Protein AF-A0A7J2Y6F7-F1 (afdb_monomer_lite)

pLDDT: mean 73.65, std 24.14, range [24.69, 97.62]

Radius of gyration: 22.13 Å; chains: 1; bounding box: 74×61×45 Å

Secondary structure (DSSP, 8-state):
---PPP---PPP-------------------------SSTT---------SSPPP---S--SEEEE-HHHHHHHHHHHHHTTTS--EEEEEEEEEEEEETTEEEEEEEEEEEEE---TT-BTTB---SSHHHHHHHHHHHHT-TTT-EEEEEEEEEESSS--SS--HHHHHHHHHHHHHHHHTT----EEEEEEEEEEEEE-SS---S-EEEEE-SS-EEEEEEEETTEEEEEEEEEEEEEEEP-SSSS-EE---EEEEEE-TTGGG-

Foldseek 3Di:
DDDDDDDDDDDDDDDDDDDDDDDDPDPPDDFDQDQPCPDPWFTFRPGPDPPDPDPPPDDDDQEEEEDPQACVQQVVQCVVPQQFKKKFWFKWAWGWTDDPPDTDIYIYRHHTDIQDDPPTHLPDDDSHPVVVVVVRVVCRCPPPPRIHTQAMEMEHHEDPTDFDDDPVNQVVRLVVCQVCVVVVDDDFKHKYKYKYKYKAFDPFFDDQDKAWDDDQQKIWMWGDPGRGIIMIIIIWMWIFGWDDDVDSGTHTHDTDTHRYDHPPNVVD

Structure (mmCIF, N/CA/C/O backbone):
data_AF-A0A7J2Y6F7-F1
#
_entry.id   AF-A0A7J2Y6F7-F1
#
loop_
_atom_site.group_PDB
_atom_site.id
_atom_site.type_symbol
_atom_site.label_atom_id
_atom_site.label_alt_id
_atom_site.label_comp_id
_atom_site.label_asym_id
_atom_site.label_entity_id
_atom_site.label_seq_id
_atom_site.pdbx_PDB_ins_code
_atom_site.Cartn_x
_atom_site.Cartn_y
_atom_site.Cartn_z
_atom_site.occupancy
_atom_site.B_iso_or_equiv
_atom_site.auth_seq_id
_atom_site.auth_comp_id
_atom_site.auth_asym_id
_atom_site.auth_atom_id
_atom_site.pdbx_PDB_model_num
ATOM 1 N N . MET A 1 1 ? -13.027 -42.727 -21.789 1.00 38.28 1 MET A N 1
ATOM 2 C CA . MET A 1 1 ? -13.124 -43.101 -20.363 1.00 38.28 1 MET A CA 1
ATOM 3 C C . MET A 1 1 ? -13.383 -41.806 -19.608 1.00 38.28 1 MET A C 1
ATOM 5 O O . MET A 1 1 ? -12.459 -41.039 -19.389 1.00 38.28 1 MET A O 1
ATOM 9 N N . GLU A 1 2 ? -14.656 -41.483 -19.390 1.00 31.70 2 GLU A N 1
ATOM 10 C CA . GLU A 1 2 ? -15.094 -40.243 -18.737 1.00 31.70 2 GLU A CA 1
ATOM 11 C C . GLU A 1 2 ? -15.029 -40.414 -17.216 1.00 31.70 2 GLU A C 1
ATOM 13 O O . GLU A 1 2 ? -15.633 -41.340 -16.670 1.00 31.70 2 GLU A O 1
ATOM 18 N N . SER A 1 3 ? -14.313 -39.531 -16.520 1.00 29.88 3 SER A N 1
ATOM 19 C CA . SER A 1 3 ? -14.310 -39.464 -15.058 1.00 29.88 3 SER A CA 1
ATOM 20 C C . SER A 1 3 ? -15.222 -38.330 -14.582 1.00 29.88 3 SER A C 1
ATOM 22 O O . SER A 1 3 ? -14.992 -37.150 -14.832 1.00 29.88 3 SER A O 1
ATOM 24 N N . ARG A 1 4 ? -16.301 -38.713 -13.890 1.00 28.66 4 ARG A N 1
ATOM 25 C CA . ARG A 1 4 ? -17.223 -37.810 -13.186 1.00 28.66 4 ARG A CA 1
ATOM 26 C C . ARG A 1 4 ? -16.549 -37.195 -11.949 1.00 28.66 4 ARG A C 1
ATOM 28 O O . ARG A 1 4 ? -15.810 -37.911 -11.272 1.00 28.66 4 ARG A O 1
ATOM 35 N N . PRO A 1 5 ? -16.883 -35.954 -11.550 1.00 31.17 5 PRO A N 1
ATOM 36 C CA . PRO A 1 5 ? -16.529 -35.448 -10.232 1.00 31.17 5 PRO A CA 1
ATOM 37 C C . PRO A 1 5 ? -17.481 -35.995 -9.156 1.00 31.17 5 PRO A C 1
ATOM 39 O O . PRO A 1 5 ? -18.707 -35.945 -9.285 1.00 31.17 5 PRO A O 1
ATOM 42 N N . THR A 1 6 ? -16.899 -36.503 -8.071 1.00 32.03 6 THR A N 1
ATOM 43 C CA . THR A 1 6 ? -17.571 -36.908 -6.830 1.00 32.03 6 THR A CA 1
ATOM 44 C C . THR A 1 6 ? -18.106 -35.696 -6.068 1.00 32.03 6 THR A C 1
ATOM 46 O O . THR A 1 6 ? -17.364 -34.781 -5.724 1.00 32.03 6 THR A O 1
ATOM 49 N N . ARG A 1 7 ? -19.408 -35.718 -5.774 1.00 32.44 7 ARG A N 1
ATOM 50 C CA . ARG A 1 7 ? -20.144 -34.719 -4.991 1.00 32.44 7 ARG A CA 1
ATOM 51 C C . ARG A 1 7 ? -20.313 -35.261 -3.567 1.00 32.44 7 ARG A C 1
ATOM 53 O O . ARG A 1 7 ? -21.031 -36.241 -3.386 1.00 32.44 7 ARG A O 1
ATOM 60 N N . THR A 1 8 ? -19.697 -34.646 -2.558 1.00 34.28 8 THR A N 1
ATOM 61 C CA . THR A 1 8 ? -19.980 -34.959 -1.143 1.00 34.28 8 THR A CA 1
ATOM 62 C C . THR A 1 8 ? -20.139 -33.685 -0.324 1.00 34.28 8 THR A C 1
ATOM 64 O O . THR A 1 8 ? -19.168 -33.002 -0.025 1.00 34.28 8 THR A O 1
ATOM 67 N N . GLY A 1 9 ? -21.384 -33.400 0.051 1.00 28.44 9 GLY A N 1
ATOM 68 C CA . GLY A 1 9 ? -21.776 -32.381 1.020 1.00 28.44 9 GLY A CA 1
ATOM 69 C C . GLY A 1 9 ? -23.276 -32.509 1.275 1.00 28.44 9 GLY A C 1
ATOM 70 O O . GLY A 1 9 ? -24.082 -32.077 0.456 1.00 28.44 9 GLY A O 1
ATOM 71 N N . ARG A 1 10 ? -23.655 -33.204 2.355 1.00 28.94 10 ARG A N 1
ATOM 72 C CA . ARG A 1 10 ? -25.050 -33.371 2.799 1.00 28.94 10 ARG A CA 1
ATOM 73 C C . ARG A 1 10 ? -25.502 -32.090 3.508 1.00 28.94 10 ARG A C 1
ATOM 75 O O . ARG A 1 10 ? -24.955 -31.761 4.552 1.00 28.94 10 ARG A O 1
ATOM 82 N N . ALA A 1 11 ? -26.530 -31.425 2.986 1.00 30.75 11 ALA A N 1
ATOM 83 C CA . ALA A 1 11 ? -27.311 -30.444 3.736 1.00 30.7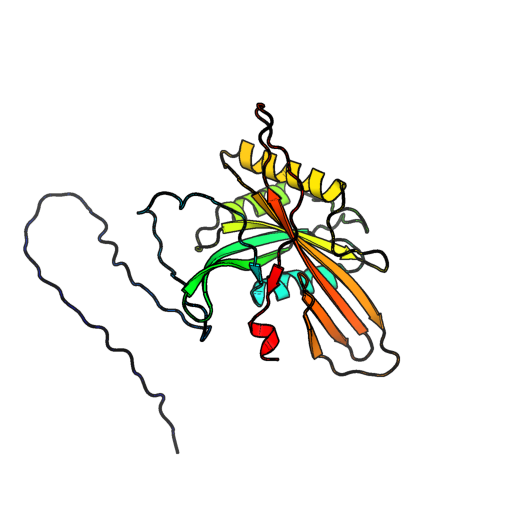5 11 ALA A CA 1
ATOM 84 C C . ALA A 1 11 ? -28.328 -31.189 4.620 1.00 30.75 11 ALA A C 1
ATOM 86 O O . ALA A 1 11 ? -29.142 -31.959 4.107 1.00 30.75 11 ALA A O 1
ATOM 87 N N . GLY A 1 12 ? -28.261 -31.003 5.938 1.00 28.38 12 GLY A N 1
ATOM 88 C CA . GLY A 1 12 ? -29.296 -31.452 6.871 1.00 28.38 12 GLY A CA 1
ATOM 89 C C . GLY A 1 12 ? -30.313 -30.335 7.094 1.00 28.38 12 GLY A C 1
ATOM 90 O O . GLY A 1 12 ? -29.920 -29.211 7.390 1.00 28.38 12 GLY A O 1
ATOM 91 N N . TRP A 1 13 ? -31.603 -30.642 6.953 1.00 28.53 13 TRP A N 1
ATOM 92 C CA . TRP A 1 13 ? -32.707 -29.717 7.213 1.00 28.53 13 TRP A CA 1
ATOM 93 C C . TRP A 1 13 ? -33.503 -30.199 8.425 1.00 28.53 13 TRP A C 1
ATOM 95 O O . TRP A 1 13 ? -33.954 -31.342 8.452 1.00 28.53 13 TRP A O 1
ATOM 105 N N . THR A 1 14 ? -33.746 -29.313 9.385 1.00 26.88 14 THR A N 1
ATOM 106 C CA . THR A 1 14 ? -34.816 -29.453 10.377 1.00 26.88 14 THR A CA 1
ATOM 107 C C . THR A 1 14 ? -35.661 -28.187 10.326 1.00 26.88 14 THR A C 1
ATOM 109 O O . THR A 1 14 ? -35.169 -27.083 10.535 1.00 26.88 14 THR A O 1
ATOM 112 N N . THR A 1 15 ? -36.946 -28.339 10.009 1.00 29.55 15 THR A N 1
ATOM 113 C CA . THR A 1 15 ? -37.959 -27.294 10.190 1.00 29.55 15 THR A CA 1
ATOM 114 C C . THR A 1 15 ? -39.076 -27.875 11.043 1.00 29.55 15 THR A C 1
ATOM 116 O O . THR A 1 15 ? -39.568 -28.967 10.766 1.00 29.55 15 THR A O 1
ATOM 119 N N . SER A 1 16 ? -39.479 -27.155 12.086 1.00 28.61 16 SER A N 1
ATOM 120 C CA . SER A 1 16 ? -40.802 -27.299 12.687 1.00 28.61 16 SER A CA 1
ATOM 121 C C . SER A 1 16 ? -41.542 -25.974 12.507 1.00 28.61 16 SER A C 1
ATOM 123 O O . SER A 1 16 ? -41.003 -24.894 12.745 1.00 28.61 16 SER A O 1
ATOM 125 N N . LEU A 1 17 ? -42.766 -26.073 11.991 1.00 33.97 17 LEU A N 1
ATOM 126 C CA . LEU A 1 17 ? -43.698 -24.975 11.749 1.00 33.97 17 LEU A CA 1
ATOM 127 C C . LEU A 1 17 ? -44.799 -25.029 12.812 1.00 33.97 17 LEU A C 1
ATOM 129 O O . LEU A 1 17 ? -45.430 -26.068 12.992 1.00 33.97 17 LEU A O 1
ATOM 133 N N . GLY A 1 18 ? -45.073 -23.892 13.449 1.00 25.91 18 GLY A N 1
ATOM 134 C CA . GLY A 1 18 ? -46.306 -23.614 14.185 1.00 25.91 18 GLY A CA 1
ATOM 135 C C . GLY A 1 18 ? -46.755 -22.185 13.869 1.00 25.91 18 GLY A C 1
ATOM 136 O O . GLY A 1 18 ? -45.953 -21.264 13.989 1.00 25.91 18 GLY A O 1
ATOM 137 N N . GLY A 1 19 ? -47.991 -22.024 13.370 1.00 27.62 19 GLY A N 1
ATOM 138 C CA . GLY A 1 19 ? -48.621 -20.741 12.987 1.00 27.62 19 GLY A CA 1
ATOM 139 C C . GLY A 1 19 ? -48.942 -19.836 14.190 1.00 27.62 19 GLY A C 1
ATOM 140 O O . GLY A 1 19 ? -48.697 -20.223 15.321 1.00 27.62 19 GLY A O 1
ATOM 141 N N . ARG A 1 20 ? -49.530 -18.639 14.067 1.00 34.50 20 ARG A N 1
ATOM 142 C CA . ARG A 1 20 ? -50.365 -17.986 13.033 1.00 34.50 20 ARG A CA 1
ATOM 143 C C . ARG A 1 20 ? -50.353 -16.441 13.313 1.00 34.50 20 ARG A C 1
ATOM 145 O O . ARG A 1 20 ? -49.562 -16.028 14.151 1.00 34.50 20 ARG A O 1
ATOM 152 N N . PRO A 1 21 ? -51.119 -15.567 12.621 1.00 43.09 21 PRO A N 1
ATOM 153 C CA . PRO A 1 21 ? -50.623 -14.315 12.050 1.00 43.09 21 PRO A CA 1
ATOM 154 C C . PRO A 1 21 ? -51.028 -13.041 12.816 1.00 43.09 21 PRO A C 1
ATOM 156 O O . PRO A 1 21 ? -52.182 -12.875 13.199 1.00 43.09 21 PRO A O 1
ATOM 159 N N . SER A 1 22 ? -50.116 -12.079 12.906 1.00 35.59 22 SER A N 1
ATOM 160 C CA . SER A 1 22 ? -50.427 -10.655 13.072 1.00 35.59 22 SER A CA 1
ATOM 161 C C . SER A 1 22 ? -49.224 -9.853 12.588 1.00 35.59 22 SER A C 1
ATOM 163 O O . SER A 1 22 ? -48.093 -10.306 12.732 1.00 35.59 22 SER A O 1
ATOM 165 N N . GLY A 1 23 ? -49.490 -8.739 11.913 1.00 41.00 23 GLY A N 1
ATOM 166 C CA . GLY A 1 23 ? -48.538 -8.047 11.056 1.00 41.00 23 GLY A CA 1
ATOM 167 C C . GLY A 1 23 ? -47.232 -7.648 11.732 1.00 41.00 23 GLY A C 1
ATOM 168 O O . GLY A 1 23 ? -47.244 -7.042 12.788 1.00 41.00 23 GLY A O 1
ATOM 169 N N . GLU A 1 24 ? -46.139 -7.975 11.057 1.00 29.84 24 GLU A N 1
ATOM 170 C CA . GLU A 1 24 ? -44.901 -7.214 10.920 1.00 29.84 24 GLU A CA 1
ATOM 171 C C . GLU A 1 24 ? -44.040 -8.027 9.947 1.00 29.84 24 GLU A C 1
ATOM 173 O O . GLU A 1 24 ? -43.950 -9.254 10.037 1.00 29.84 24 GLU A O 1
ATOM 178 N N . PHE A 1 25 ? -43.487 -7.374 8.928 1.00 29.84 25 PHE A N 1
ATOM 179 C CA . PHE A 1 25 ? -42.578 -8.027 7.995 1.00 29.84 25 PHE A CA 1
ATOM 180 C C . PHE A 1 25 ? -41.240 -8.188 8.723 1.00 29.84 25 PHE A C 1
ATOM 182 O O . PHE A 1 25 ? -40.352 -7.358 8.568 1.00 29.84 25 PHE A O 1
ATOM 189 N N . GLU A 1 26 ? -41.099 -9.211 9.569 1.00 25.67 26 GLU A N 1
ATOM 190 C CA . GLU A 1 26 ? -39.782 -9.597 10.073 1.00 25.67 26 GLU A CA 1
ATOM 191 C C . GLU A 1 26 ? -39.000 -10.221 8.909 1.00 25.67 26 GLU A C 1
ATOM 193 O O . GLU A 1 26 ? -39.382 -11.293 8.418 1.00 25.67 26 GLU A O 1
ATOM 198 N N . PRO A 1 27 ? -37.908 -9.601 8.426 1.00 28.95 27 PRO A N 1
ATOM 199 C CA . PRO A 1 27 ? -37.029 -10.278 7.493 1.00 28.95 27 PRO A CA 1
ATOM 200 C C . PRO A 1 27 ? -36.409 -11.483 8.208 1.00 28.95 27 PRO A C 1
ATOM 202 O O . PRO A 1 27 ? -35.509 -11.361 9.038 1.00 28.95 27 PRO A O 1
ATOM 205 N N . ARG A 1 28 ? -36.896 -12.681 7.877 1.00 24.69 28 ARG A N 1
ATOM 206 C CA . ARG A 1 28 ? -36.255 -13.940 8.259 1.00 24.69 28 ARG A CA 1
ATOM 207 C C . ARG A 1 28 ? -34.955 -14.069 7.474 1.00 24.69 28 ARG A C 1
ATOM 209 O O . ARG A 1 28 ? -34.944 -14.579 6.356 1.00 24.69 28 ARG A O 1
ATOM 216 N N . PHE A 1 29 ? -33.854 -13.596 8.046 1.00 30.73 29 PHE A N 1
ATOM 217 C CA . PHE A 1 29 ? -32.530 -13.849 7.494 1.00 30.73 29 PHE A CA 1
ATOM 218 C C . PHE A 1 29 ? -32.141 -15.304 7.763 1.00 30.73 29 PHE A C 1
ATOM 220 O O . PHE A 1 29 ? -32.015 -15.739 8.906 1.00 30.73 29 PHE A O 1
ATOM 227 N N . GLN A 1 30 ? -31.948 -16.066 6.691 1.00 25.42 30 GLN A N 1
ATOM 228 C CA . GLN A 1 30 ? -31.321 -17.379 6.757 1.00 25.42 30 GLN A CA 1
ATOM 229 C C . GLN A 1 30 ? -29.804 -17.177 6.846 1.00 25.42 30 GLN A C 1
ATOM 231 O O . GLN A 1 30 ? -29.168 -16.752 5.883 1.00 25.42 30 GLN A O 1
ATOM 236 N N . VAL A 1 31 ? -29.219 -17.461 8.011 1.00 31.33 31 VAL A N 1
ATOM 237 C CA . VAL A 1 31 ? -27.763 -17.455 8.199 1.00 31.33 31 VAL A CA 1
ATOM 238 C C . VAL A 1 31 ? -27.196 -18.727 7.571 1.00 31.33 31 VAL A C 1
ATOM 240 O O . VAL A 1 31 ? -27.203 -19.797 8.176 1.00 31.33 31 VAL A O 1
ATOM 243 N N . GLY A 1 32 ? -26.723 -18.618 6.332 1.00 25.14 32 GLY A N 1
ATOM 244 C CA . GLY A 1 32 ? -25.863 -19.629 5.728 1.00 25.14 32 GLY A CA 1
ATOM 245 C C . GLY A 1 32 ? -24.421 -19.391 6.164 1.00 25.14 32 GLY A C 1
ATOM 246 O O . GLY A 1 32 ? -23.819 -18.397 5.766 1.00 25.14 32 GLY A O 1
ATOM 247 N N . VAL A 1 33 ? -23.853 -20.283 6.978 1.00 30.89 33 VAL A N 1
ATOM 248 C CA . VAL A 1 33 ? -22.399 -20.329 7.184 1.00 30.89 33 VAL A CA 1
ATOM 249 C C . VAL A 1 33 ? -21.807 -21.005 5.953 1.00 30.89 33 VAL A C 1
ATOM 251 O O . VAL A 1 33 ? -21.899 -22.222 5.804 1.00 30.89 33 VAL A O 1
ATOM 254 N N . TYR A 1 34 ? -21.242 -20.215 5.045 1.00 31.38 34 TYR A N 1
ATOM 255 C CA . TYR A 1 34 ? -20.539 -20.747 3.884 1.00 31.38 34 TYR A CA 1
ATOM 256 C C . TYR A 1 34 ? -19.070 -20.943 4.243 1.00 31.38 34 TYR A C 1
ATOM 258 O O . TYR A 1 34 ? -18.309 -19.989 4.406 1.00 31.38 34 TYR A O 1
ATOM 266 N N . GLU A 1 35 ? -18.672 -22.202 4.376 1.00 33.94 35 GLU A N 1
ATOM 267 C CA . GLU A 1 35 ? -17.275 -22.592 4.512 1.00 33.94 35 GLU A CA 1
ATOM 268 C C . GLU A 1 35 ? -16.614 -22.523 3.125 1.00 33.94 35 GLU A C 1
ATOM 270 O O . GLU A 1 35 ? -16.538 -23.505 2.393 1.00 33.94 35 GLU A O 1
ATOM 275 N N . ALA A 1 36 ? -16.185 -21.328 2.715 1.00 36.22 36 ALA A N 1
ATOM 276 C CA . ALA A 1 36 ? -15.371 -21.155 1.514 1.00 36.22 36 ALA A CA 1
ATOM 277 C C . ALA A 1 36 ? -13.897 -21.400 1.875 1.00 36.22 36 ALA A C 1
ATOM 279 O O . ALA A 1 36 ? -13.137 -20.477 2.179 1.00 36.22 36 ALA A O 1
ATOM 280 N N . SER A 1 37 ? -13.500 -22.673 1.924 1.00 35.97 37 SER A N 1
ATOM 281 C CA . SER A 1 37 ? -12.114 -23.075 2.164 1.00 35.97 37 SER A CA 1
ATOM 282 C C . SER A 1 37 ? -11.324 -23.146 0.850 1.00 35.97 37 SER A C 1
ATOM 284 O O . SER A 1 37 ? -11.016 -24.232 0.369 1.00 35.97 37 SER A O 1
ATOM 286 N N . ASP A 1 38 ? -10.915 -22.004 0.295 1.00 42.09 38 ASP A N 1
ATOM 287 C CA . ASP A 1 38 ? -9.882 -22.001 -0.766 1.00 42.09 38 ASP A CA 1
ATOM 288 C C . ASP A 1 38 ? -8.466 -22.237 -0.201 1.00 42.09 38 ASP A C 1
ATOM 290 O O . ASP A 1 38 ? -7.476 -22.370 -0.924 1.00 42.09 38 ASP A O 1
ATOM 294 N N . PHE A 1 39 ? -8.349 -22.322 1.126 1.00 47.97 39 PHE A N 1
ATOM 295 C CA . PHE A 1 39 ? -7.093 -22.446 1.844 1.00 47.97 39 PHE A CA 1
ATOM 296 C C . PHE A 1 39 ? -7.203 -23.602 2.832 1.00 47.97 39 PHE A C 1
ATOM 298 O O . PHE A 1 39 ? -7.844 -23.467 3.868 1.00 47.97 39 PHE A O 1
ATOM 305 N N . GLY A 1 40 ? -6.525 -24.717 2.553 1.00 35.44 40 GLY A N 1
ATOM 306 C CA . GLY A 1 40 ? -6.509 -25.912 3.411 1.00 35.44 40 GLY A CA 1
ATOM 307 C C . GLY A 1 40 ? -6.067 -25.714 4.875 1.00 35.44 40 GLY A C 1
ATOM 308 O O . GLY A 1 40 ? -6.091 -26.682 5.618 1.00 35.44 40 GLY A O 1
ATOM 309 N N . ASP A 1 41 ? -5.715 -24.494 5.309 1.00 40.28 41 ASP A N 1
ATOM 310 C CA . ASP A 1 41 ? -5.290 -24.171 6.683 1.00 40.28 41 ASP A CA 1
ATOM 311 C C . ASP A 1 41 ? -5.866 -22.849 7.251 1.00 40.28 41 ASP A C 1
ATOM 313 O O . ASP A 1 41 ? -5.483 -22.426 8.351 1.00 40.28 41 ASP A O 1
ATOM 317 N N . VAL A 1 42 ? -6.762 -22.155 6.531 1.00 39.56 42 VAL A N 1
ATOM 318 C CA . VAL A 1 42 ? -7.370 -20.891 7.000 1.00 39.56 42 VAL A CA 1
ATOM 319 C C . VAL A 1 42 ? -8.883 -20.950 6.817 1.00 39.56 42 VAL A C 1
ATOM 321 O O . VAL A 1 42 ? -9.386 -20.873 5.701 1.00 39.56 42 VAL A O 1
ATOM 324 N N . THR A 1 43 ? -9.611 -21.080 7.926 1.00 40.41 43 THR A N 1
ATOM 325 C CA . THR A 1 43 ? -11.076 -21.010 7.936 1.00 40.41 43 THR A CA 1
ATOM 326 C C . THR A 1 43 ? -11.502 -19.549 8.035 1.00 40.41 43 THR A C 1
ATOM 328 O O . THR A 1 43 ? -11.250 -18.893 9.051 1.00 40.41 43 THR A O 1
ATOM 331 N N . PHE A 1 44 ? -12.173 -19.050 7.001 1.00 42.38 44 PHE A N 1
ATOM 332 C CA . PHE A 1 44 ? -12.802 -17.734 7.017 1.00 42.38 44 PHE A CA 1
ATOM 333 C C . PHE A 1 44 ? -14.228 -17.859 7.533 1.00 42.38 44 PHE A C 1
ATOM 335 O O . PHE A 1 44 ? -15.041 -18.583 6.967 1.00 42.38 44 PHE A O 1
ATOM 342 N N . LEU A 1 45 ? -14.535 -17.144 8.611 1.00 37.25 45 LEU A N 1
ATOM 343 C CA . LEU A 1 45 ? -15.916 -16.904 9.000 1.00 37.25 45 LEU A CA 1
ATOM 344 C C . LEU A 1 45 ? -16.434 -15.753 8.133 1.00 37.25 45 LEU A C 1
ATOM 346 O O . LEU A 1 45 ? -16.345 -14.593 8.522 1.00 37.25 45 LEU A O 1
ATOM 350 N N . TYR A 1 46 ? -16.964 -16.074 6.950 1.00 33.34 46 TYR A N 1
ATOM 351 C CA . TYR A 1 46 ? -17.899 -15.179 6.268 1.00 33.34 46 TYR A CA 1
ATOM 352 C C . TYR A 1 46 ? -19.226 -15.249 7.023 1.00 33.34 46 TYR A C 1
ATOM 354 O O . TYR A 1 46 ? -20.144 -15.974 6.651 1.00 33.34 46 TYR A O 1
ATOM 362 N N . ALA A 1 47 ? -19.297 -14.541 8.144 1.00 30.47 47 ALA A N 1
ATOM 363 C CA . ALA A 1 47 ? -20.534 -14.330 8.869 1.00 30.47 47 ALA A CA 1
ATOM 364 C C . ALA A 1 47 ? -20.752 -12.825 8.979 1.00 30.47 47 ALA A C 1
ATOM 366 O O . ALA A 1 47 ? -20.084 -12.126 9.738 1.00 30.47 47 ALA A O 1
ATOM 367 N N . GLN A 1 48 ? -21.704 -12.343 8.187 1.00 37.09 48 GLN A N 1
ATOM 368 C CA . GLN A 1 48 ? -22.374 -11.069 8.382 1.00 37.09 48 GLN A CA 1
ATOM 369 C C . GLN A 1 48 ? -22.970 -11.075 9.800 1.00 37.09 48 GLN A C 1
ATOM 371 O O . GLN A 1 48 ? -24.035 -11.636 10.036 1.00 37.09 48 GLN A O 1
ATOM 376 N N . LEU A 1 49 ? -22.255 -10.504 10.768 1.00 29.91 49 LEU A N 1
ATOM 377 C CA . LEU A 1 49 ? -22.720 -10.351 12.144 1.00 29.91 49 LEU A CA 1
ATOM 378 C C . LEU A 1 49 ? -22.803 -8.862 12.477 1.00 29.91 49 LEU A C 1
ATOM 380 O O . LEU A 1 49 ? -21.919 -8.294 13.102 1.00 29.91 49 LEU A O 1
ATOM 384 N N . ARG A 1 50 ? -23.936 -8.253 12.111 1.00 28.05 50 ARG A N 1
ATOM 385 C CA . ARG A 1 50 ? -24.484 -7.071 12.801 1.00 28.05 50 ARG A CA 1
ATOM 386 C C . ARG A 1 50 ? -25.286 -7.469 14.061 1.00 28.05 50 ARG A C 1
ATOM 388 O O . ARG A 1 50 ? -26.238 -6.791 14.419 1.00 28.05 50 ARG A O 1
ATOM 395 N N . ALA A 1 51 ? -24.934 -8.575 14.722 1.00 27.78 51 ALA A N 1
ATOM 396 C CA . ALA A 1 51 ? -25.633 -9.059 15.925 1.00 27.78 51 ALA A CA 1
ATOM 397 C C . ALA A 1 51 ? -24.733 -9.216 17.164 1.00 27.78 51 ALA A C 1
ATOM 399 O O . ALA A 1 51 ? -25.225 -9.486 18.253 1.00 27.78 51 ALA A O 1
ATOM 400 N N . PHE A 1 52 ? -23.433 -8.969 17.030 1.00 27.09 52 PHE A N 1
ATOM 401 C CA . PHE A 1 52 ? -22.576 -8.622 18.157 1.00 27.09 52 PHE A CA 1
ATOM 402 C C . PHE A 1 52 ? -22.058 -7.221 17.850 1.00 27.09 52 PHE A C 1
ATOM 404 O O . PHE A 1 52 ? -21.725 -6.944 16.698 1.00 27.09 52 PHE A O 1
ATOM 411 N N . GLY A 1 53 ? -22.062 -6.314 18.830 1.00 27.80 53 GLY A N 1
ATOM 412 C CA . GLY A 1 53 ? -21.439 -4.997 18.663 1.00 27.80 53 GLY A CA 1
ATOM 413 C C . GLY A 1 53 ? -20.014 -5.125 18.100 1.00 27.80 53 GLY A C 1
ATOM 414 O O . GLY A 1 53 ? -19.442 -6.219 18.169 1.00 27.80 53 GLY A O 1
ATOM 415 N N . PRO A 1 54 ? -19.442 -4.050 17.523 1.00 32.19 54 PRO A N 1
ATOM 416 C CA . PRO A 1 54 ? -18.117 -4.111 16.913 1.00 32.19 54 PRO A CA 1
ATOM 417 C C . PRO A 1 54 ? -17.151 -4.804 17.884 1.00 32.19 54 PRO A C 1
ATOM 419 O O . PRO A 1 54 ? -17.065 -4.381 19.042 1.00 32.19 54 PRO A O 1
ATOM 422 N N . PRO A 1 55 ? -16.482 -5.903 17.483 1.00 37.69 55 PRO A N 1
ATOM 423 C CA . PRO A 1 55 ? -15.563 -6.587 18.374 1.00 37.69 55 PRO A CA 1
ATOM 424 C C . PRO A 1 55 ? -14.491 -5.584 18.795 1.00 37.69 55 PRO A C 1
ATOM 426 O O . PRO A 1 55 ? -13.838 -4.978 17.938 1.00 37.69 55 PRO A O 1
ATOM 429 N N . LEU A 1 56 ? -14.381 -5.390 20.116 1.00 36.38 56 LEU A N 1
ATOM 430 C CA . LEU A 1 56 ? -13.483 -4.445 20.777 1.00 36.38 56 LEU A CA 1
ATOM 431 C C . LEU A 1 56 ? -12.126 -4.436 20.067 1.00 36.38 56 LEU A C 1
ATOM 433 O O . LEU A 1 56 ? -11.437 -5.453 20.003 1.00 36.38 56 LEU A O 1
ATOM 437 N N . ALA A 1 57 ? -11.775 -3.287 19.491 1.00 40.31 57 ALA A N 1
ATOM 438 C CA . ALA A 1 57 ? -10.489 -3.046 18.861 1.00 40.31 57 ALA A CA 1
ATOM 439 C C . ALA A 1 57 ? -9.391 -3.123 19.933 1.00 40.31 57 ALA A C 1
ATOM 441 O O . ALA A 1 57 ? -9.117 -2.149 20.628 1.00 40.31 57 ALA A O 1
ATOM 442 N N . GLY A 1 58 ? -8.823 -4.313 20.119 1.00 39.62 58 GLY A N 1
ATOM 443 C CA . GLY A 1 58 ? -7.864 -4.601 21.176 1.00 39.62 58 GLY A CA 1
ATOM 444 C C . GLY A 1 58 ? -6.613 -5.265 20.619 1.00 39.62 58 GLY A C 1
ATOM 445 O O . GLY A 1 58 ? -6.658 -6.430 20.245 1.00 39.62 58 GLY A O 1
ATOM 446 N N . VAL A 1 59 ? -5.510 -4.512 20.653 1.00 38.09 59 VAL A N 1
ATOM 447 C CA . VAL A 1 59 ? -4.110 -4.908 20.405 1.00 38.09 59 VAL A CA 1
ATOM 448 C C . VAL A 1 59 ? -3.754 -5.202 18.931 1.00 38.09 59 VAL A C 1
ATOM 450 O O . VAL A 1 59 ? -4.357 -6.081 18.312 1.00 38.09 59 VAL A O 1
ATOM 453 N N . PRO A 1 60 ? -2.748 -4.512 18.348 1.00 49.34 60 PRO A N 1
ATOM 454 C CA . PRO A 1 60 ? -2.238 -4.844 17.022 1.00 49.34 60 PRO A CA 1
ATOM 455 C C . PRO A 1 60 ? -1.759 -6.298 16.991 1.00 49.34 60 PRO A C 1
ATOM 457 O O . PRO A 1 60 ? -0.903 -6.714 17.769 1.00 49.34 60 PRO A O 1
ATOM 460 N N . MET A 1 61 ? -2.336 -7.103 16.101 1.00 62.44 61 MET A N 1
ATOM 461 C CA . MET A 1 61 ? -1.916 -8.490 15.927 1.00 62.44 61 MET A CA 1
ATOM 462 C C . MET A 1 61 ? -0.542 -8.526 15.255 1.00 62.44 61 MET A C 1
ATOM 464 O O . MET A 1 61 ? -0.357 -7.947 14.185 1.00 62.44 61 MET A O 1
ATOM 468 N N . ASP A 1 62 ? 0.398 -9.268 15.846 1.00 73.56 62 ASP A N 1
ATOM 469 C CA . ASP A 1 62 ? 1.802 -9.329 15.410 1.00 73.56 62 ASP A CA 1
ATOM 470 C C . ASP A 1 62 ? 1.998 -9.705 13.934 1.00 73.56 62 ASP A C 1
ATOM 472 O O . ASP A 1 62 ? 3.070 -9.463 13.381 1.00 73.56 62 ASP A O 1
ATOM 476 N N . THR A 1 63 ? 1.026 -10.384 13.308 1.00 84.19 63 THR A N 1
ATOM 477 C CA . THR A 1 63 ? 1.158 -10.932 11.953 1.00 84.19 63 THR A CA 1
ATOM 478 C C . THR A 1 63 ? 0.051 -10.465 11.014 1.00 84.19 63 THR A C 1
ATOM 480 O O . THR A 1 63 ? -1.128 -10.725 11.256 1.00 84.19 63 THR A O 1
ATOM 483 N N . LEU A 1 64 ? 0.459 -9.887 9.886 1.00 91.00 64 LEU A N 1
ATOM 484 C CA . LEU A 1 64 ? -0.394 -9.549 8.753 1.00 91.00 64 LEU A CA 1
ATOM 485 C C . LEU A 1 64 ? -0.217 -10.584 7.635 1.00 91.00 64 LEU A C 1
ATOM 487 O O . LEU A 1 64 ? 0.902 -10.854 7.185 1.00 91.00 64 LEU A O 1
ATOM 491 N N . ILE A 1 65 ? -1.327 -11.150 7.167 1.00 91.44 65 ILE A N 1
ATOM 492 C CA . ILE A 1 65 ? -1.347 -12.027 5.996 1.00 91.44 65 ILE A CA 1
ATOM 493 C C . ILE A 1 65 ? -1.591 -11.182 4.745 1.00 91.44 65 ILE A C 1
ATOM 495 O O . ILE A 1 65 ? -2.600 -10.486 4.664 1.00 91.44 65 ILE A O 1
ATOM 499 N N . ILE A 1 66 ? -0.700 -11.277 3.761 1.00 92.88 66 ILE A N 1
ATOM 500 C CA . ILE A 1 66 ? -0.872 -10.629 2.458 1.00 92.88 66 ILE A CA 1
ATOM 501 C C . ILE A 1 66 ? -1.499 -11.630 1.486 1.00 92.88 66 ILE A C 1
ATOM 503 O O . ILE A 1 66 ? -0.901 -12.664 1.161 1.00 92.88 66 ILE A O 1
ATOM 507 N N . ASP A 1 67 ? -2.711 -11.332 1.026 1.00 91.94 67 ASP A N 1
ATOM 508 C CA . ASP A 1 67 ? -3.394 -12.109 -0.007 1.00 91.94 67 ASP A CA 1
ATOM 509 C C . ASP A 1 67 ? -2.713 -11.934 -1.381 1.00 91.94 67 ASP A C 1
ATOM 511 O O . ASP A 1 67 ? -1.991 -10.961 -1.621 1.00 91.94 67 ASP A O 1
ATOM 515 N N . ARG A 1 68 ? -2.934 -12.882 -2.298 1.00 91.12 68 ARG A N 1
ATOM 516 C CA . ARG A 1 68 ? -2.385 -12.864 -3.665 1.00 91.12 68 ARG A CA 1
ATOM 517 C C . ARG A 1 68 ? -2.812 -11.612 -4.410 1.00 91.12 68 ARG A C 1
ATOM 519 O O . ARG A 1 68 ? -1.987 -10.970 -5.052 1.00 91.12 68 ARG A O 1
ATOM 526 N N . THR A 1 69 ? -4.090 -11.266 -4.298 1.00 91.75 69 THR A N 1
ATOM 527 C CA . THR A 1 69 ? -4.684 -10.097 -4.955 1.00 91.75 69 THR A CA 1
ATOM 528 C C . THR A 1 69 ? -4.134 -8.795 -4.387 1.00 91.75 69 THR A C 1
ATOM 530 O O . THR A 1 69 ? -3.843 -7.873 -5.145 1.00 91.75 69 THR A O 1
ATOM 533 N N . CYS A 1 70 ? -3.903 -8.737 -3.073 1.00 95.12 70 CYS A N 1
ATOM 534 C CA . CYS A 1 70 ? -3.254 -7.596 -2.435 1.00 95.12 70 CYS A CA 1
ATOM 535 C C . CYS A 1 70 ? -1.810 -7.423 -2.922 1.00 95.12 70 CYS A C 1
ATOM 537 O O . CYS A 1 70 ? -1.430 -6.327 -3.327 1.00 95.12 70 CYS A O 1
ATOM 539 N N . PHE A 1 71 ? -1.014 -8.500 -2.913 1.00 95.62 71 PHE A N 1
ATOM 540 C CA . PHE A 1 71 ? 0.365 -8.461 -3.404 1.00 95.62 71 PHE A CA 1
ATOM 541 C C . PHE A 1 71 ? 0.425 -8.039 -4.872 1.00 95.62 71 PHE A C 1
ATOM 543 O O . PHE A 1 71 ? 1.216 -7.167 -5.218 1.00 95.62 71 PHE A O 1
ATOM 550 N N . LEU A 1 72 ? -0.423 -8.639 -5.713 1.00 95.00 72 LEU A N 1
ATOM 551 C CA . LEU A 1 72 ? -0.499 -8.331 -7.136 1.00 95.00 72 LEU A CA 1
ATOM 552 C C . LEU A 1 72 ? -0.758 -6.838 -7.354 1.00 95.00 72 LEU A C 1
ATOM 554 O O . LEU A 1 72 ? 0.036 -6.203 -8.036 1.00 95.00 72 LEU A O 1
ATOM 558 N N . GLY A 1 73 ? -1.795 -6.274 -6.721 1.00 95.94 73 GLY A N 1
ATOM 559 C CA . GLY A 1 73 ? -2.135 -4.855 -6.865 1.00 95.94 73 GLY A CA 1
ATOM 560 C C . GLY A 1 73 ? -1.006 -3.915 -6.427 1.00 95.94 73 GLY A C 1
ATOM 561 O O . GLY A 1 73 ? -0.682 -2.962 -7.137 1.00 95.94 73 GLY A O 1
ATOM 562 N N . MET A 1 74 ? -0.344 -4.209 -5.303 1.00 96.88 74 MET A N 1
ATOM 563 C CA . MET A 1 74 ? 0.814 -3.424 -4.853 1.00 96.88 74 MET A CA 1
ATOM 564 C C . MET A 1 74 ? 1.989 -3.528 -5.834 1.00 96.88 74 MET A C 1
ATOM 566 O O . MET A 1 74 ? 2.543 -2.511 -6.246 1.00 96.88 74 MET A O 1
ATOM 570 N N . ALA A 1 75 ? 2.360 -4.745 -6.238 1.00 96.00 75 ALA A N 1
ATOM 571 C CA . ALA A 1 75 ? 3.528 -4.977 -7.079 1.00 96.00 75 ALA A CA 1
ATOM 572 C C . ALA A 1 75 ? 3.355 -4.395 -8.487 1.00 96.00 75 ALA A C 1
ATOM 574 O O . ALA A 1 75 ? 4.259 -3.722 -8.981 1.00 96.00 75 ALA A O 1
ATOM 575 N N . THR A 1 76 ? 2.205 -4.613 -9.133 1.00 95.06 76 THR A N 1
ATOM 576 C CA . THR A 1 76 ? 1.972 -4.101 -10.492 1.00 95.06 76 THR A CA 1
ATOM 577 C C . THR A 1 76 ? 1.908 -2.585 -10.509 1.00 95.06 76 THR A C 1
ATOM 579 O O . THR A 1 76 ? 2.502 -1.977 -11.392 1.00 95.06 76 THR A O 1
ATOM 582 N N . SER A 1 77 ? 1.262 -1.974 -9.513 1.00 94.44 77 SER A N 1
ATOM 583 C CA . SER A 1 77 ? 1.151 -0.515 -9.437 1.00 94.44 77 SER A CA 1
ATOM 584 C C . SER A 1 77 ? 2.507 0.165 -9.190 1.00 94.44 77 SER A C 1
ATOM 586 O O . SER A 1 77 ? 2.803 1.183 -9.814 1.00 94.44 77 SER A O 1
ATOM 588 N N . ALA A 1 78 ? 3.373 -0.437 -8.364 1.00 93.50 78 ALA A N 1
ATOM 589 C CA . ALA A 1 78 ? 4.741 0.037 -8.151 1.00 93.50 78 ALA A CA 1
ATOM 590 C C . ALA A 1 78 ? 5.636 -0.147 -9.392 1.00 93.50 78 ALA A C 1
ATOM 592 O O . ALA A 1 78 ? 6.451 0.722 -9.693 1.00 93.50 78 ALA A O 1
ATOM 593 N N . ILE A 1 79 ? 5.489 -1.257 -10.128 1.00 94.06 79 ILE A N 1
ATOM 594 C CA . ILE A 1 79 ? 6.236 -1.504 -11.375 1.00 94.06 79 ILE A CA 1
ATOM 595 C C . ILE A 1 79 ? 5.811 -0.521 -12.469 1.00 94.06 79 ILE A C 1
ATOM 597 O O . ILE A 1 79 ? 6.667 0.064 -13.132 1.00 94.06 79 ILE A O 1
ATOM 601 N N . GLU A 1 80 ? 4.504 -0.329 -12.651 1.00 91.88 80 GLU A N 1
ATOM 602 C CA . GLU A 1 80 ? 3.937 0.568 -13.661 1.00 91.88 80 GLU A CA 1
ATOM 603 C C . GLU A 1 80 ? 4.467 1.996 -13.513 1.00 91.88 80 GLU A C 1
ATOM 605 O O . GLU A 1 80 ? 4.859 2.629 -14.493 1.00 91.88 80 GLU A O 1
ATOM 610 N N . ALA A 1 81 ? 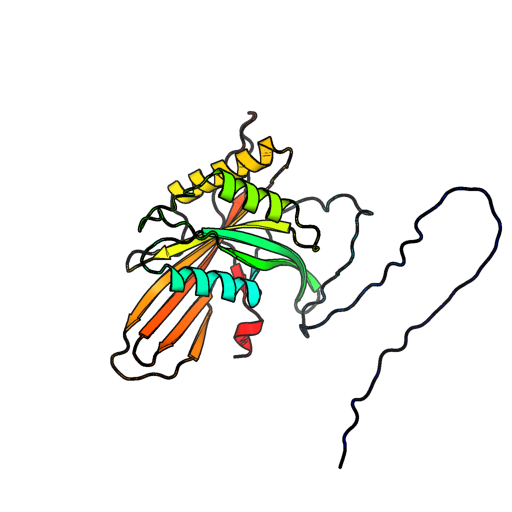4.533 2.481 -12.275 1.00 87.75 81 ALA A N 1
ATOM 611 C CA . ALA A 1 81 ? 4.956 3.835 -11.976 1.00 87.75 81 ALA A CA 1
ATOM 612 C C . ALA A 1 81 ? 6.411 3.931 -11.494 1.00 87.75 81 ALA A C 1
ATOM 614 O O . ALA A 1 81 ? 6.739 4.947 -10.905 1.00 87.75 81 ALA A O 1
ATOM 615 N N . TYR A 1 82 ? 7.288 2.949 -11.752 1.00 87.75 82 TYR A N 1
ATOM 616 C CA . TYR A 1 82 ? 8.603 2.789 -11.091 1.00 87.75 82 TYR A CA 1
ATOM 617 C C . TYR A 1 82 ? 9.460 4.058 -10.900 1.00 87.75 82 TYR A C 1
ATOM 619 O O . TYR A 1 82 ? 10.211 4.145 -9.938 1.00 87.75 82 TYR A O 1
ATOM 627 N N . ASN A 1 83 ? 9.382 5.048 -11.791 1.00 84.50 83 ASN A N 1
ATOM 628 C CA . ASN A 1 83 ? 10.131 6.306 -11.650 1.00 84.50 83 ASN A CA 1
ATOM 629 C C . ASN A 1 83 ? 9.479 7.318 -10.680 1.00 84.50 83 ASN A C 1
ATOM 631 O O . ASN A 1 83 ? 9.904 8.473 -10.617 1.00 84.50 83 ASN A O 1
ATOM 635 N N . ARG A 1 84 ? 8.394 6.929 -10.005 1.00 84.44 84 ARG A N 1
ATOM 636 C CA . ARG A 1 84 ? 7.540 7.752 -9.145 1.00 84.44 84 ARG A CA 1
ATOM 637 C C . ARG A 1 84 ? 6.939 6.891 -8.035 1.00 84.44 84 ARG A C 1
ATOM 639 O O . ARG A 1 84 ? 6.688 5.702 -8.219 1.00 84.44 84 ARG A O 1
ATOM 646 N N . GLU A 1 85 ? 6.631 7.502 -6.901 1.00 84.88 85 GLU A N 1
ATOM 647 C CA . GLU A 1 85 ? 5.914 6.793 -5.845 1.00 84.88 85 GLU A CA 1
ATOM 648 C C . GLU A 1 85 ? 4.460 6.528 -6.258 1.00 84.88 85 GLU A C 1
ATOM 650 O O . GLU A 1 85 ? 3.791 7.351 -6.893 1.00 84.88 85 GLU A O 1
ATOM 655 N N . THR A 1 86 ? 3.966 5.349 -5.904 1.00 88.00 86 THR A N 1
ATOM 656 C CA . THR A 1 86 ? 2.548 5.004 -5.948 1.00 88.00 86 THR A CA 1
ATOM 657 C C . THR A 1 86 ? 2.025 4.953 -4.535 1.00 88.00 86 THR A C 1
ATOM 659 O O . THR A 1 86 ? 2.722 4.433 -3.677 1.00 88.00 86 THR A O 1
ATOM 662 N N . ASN A 1 87 ? 0.799 5.419 -4.318 1.00 90.69 87 ASN A N 1
ATOM 663 C CA . ASN A 1 87 ? 0.047 5.167 -3.099 1.00 90.69 87 ASN A CA 1
ATOM 664 C C . ASN A 1 87 ? -1.301 4.503 -3.394 1.00 90.69 87 ASN A C 1
ATOM 666 O O . ASN A 1 87 ? -1.723 4.379 -4.551 1.00 90.69 87 ASN A O 1
ATOM 670 N N . GLY A 1 88 ? -1.983 4.097 -2.332 1.00 92.62 88 GLY A N 1
ATOM 671 C CA . GLY A 1 88 ? -3.346 3.608 -2.395 1.00 92.62 88 GLY A CA 1
ATOM 672 C C . GLY A 1 88 ? -3.862 3.135 -1.045 1.00 92.62 88 GLY A C 1
ATOM 673 O O . GLY A 1 88 ? -3.209 3.305 -0.019 1.00 92.62 88 GLY A O 1
ATOM 674 N N . PHE A 1 89 ? -5.037 2.514 -1.064 1.00 93.69 89 PHE A N 1
ATOM 675 C CA . PHE A 1 89 ? -5.690 1.988 0.132 1.00 93.69 89 PHE A CA 1
ATOM 676 C C . PHE A 1 89 ? -5.507 0.480 0.267 1.00 93.69 89 PHE A C 1
ATOM 678 O O . PHE A 1 89 ? -5.445 -0.250 -0.728 1.00 93.69 89 PHE A O 1
ATOM 685 N N . LEU A 1 90 ? -5.479 0.008 1.511 1.00 94.81 90 LEU A N 1
ATOM 686 C CA . LEU A 1 90 ? -5.502 -1.404 1.860 1.00 94.81 90 LEU A CA 1
ATOM 687 C C . LEU A 1 90 ? -6.881 -1.800 2.363 1.00 94.81 90 LEU A C 1
ATOM 689 O O . LEU A 1 90 ? -7.367 -1.306 3.378 1.00 94.81 90 LEU A O 1
ATOM 693 N N . LEU A 1 91 ? -7.469 -2.762 1.665 1.00 92.38 91 LEU A N 1
ATOM 694 C CA . LEU A 1 91 ? -8.725 -3.387 2.035 1.00 92.38 91 LEU A CA 1
ATOM 695 C C . LEU A 1 91 ? -8.459 -4.767 2.608 1.00 92.38 91 LEU A C 1
ATOM 697 O O . LEU A 1 91 ? -7.668 -5.545 2.061 1.00 92.38 91 LEU A O 1
ATOM 701 N N . GLY A 1 92 ? -9.153 -5.113 3.681 1.00 91.00 92 GLY A N 1
ATOM 702 C CA . GLY A 1 92 ? -8.947 -6.404 4.305 1.00 91.00 92 GLY A CA 1
ATOM 703 C C . GLY A 1 92 ? -10.044 -6.838 5.245 1.00 91.00 92 GLY A C 1
ATOM 704 O O . GLY A 1 92 ? -11.161 -6.344 5.215 1.00 91.00 92 GLY A O 1
ATOM 705 N N . SER A 1 93 ? -9.724 -7.849 6.036 1.00 86.31 93 SER A N 1
ATOM 706 C CA . SER A 1 93 ? -10.659 -8.467 6.968 1.00 86.31 93 SER A CA 1
ATOM 707 C C . SER A 1 93 ? -9.891 -9.034 8.150 1.00 86.31 93 SER A C 1
ATOM 709 O O . SER A 1 93 ? -8.785 -9.565 7.969 1.00 86.31 93 SER A O 1
ATOM 711 N N . ARG A 1 94 ? -10.500 -9.029 9.334 1.00 77.00 94 ARG A N 1
ATOM 712 C CA . ARG A 1 94 ? -10.053 -9.894 10.429 1.00 77.00 94 ARG A CA 1
ATOM 713 C C . ARG A 1 94 ? -10.451 -11.337 10.114 1.00 77.00 94 ARG A C 1
ATOM 715 O O . ARG A 1 94 ? -11.560 -11.613 9.670 1.00 77.00 94 ARG A O 1
ATOM 722 N N . GLY A 1 95 ? -9.520 -12.259 10.297 1.00 66.50 95 GLY A N 1
ATOM 723 C CA . GLY A 1 95 ? -9.724 -13.690 10.119 1.00 66.50 95 GLY A CA 1
ATOM 724 C C . GLY A 1 95 ? -9.138 -14.464 11.288 1.00 66.50 95 GLY A C 1
ATOM 725 O O . GLY A 1 95 ? -8.557 -13.890 12.201 1.00 66.50 95 GLY A O 1
ATOM 726 N N . SER A 1 96 ? -9.249 -15.788 11.241 1.00 62.28 96 SER A N 1
ATOM 727 C CA . SER A 1 96 ? -8.615 -16.663 12.225 1.00 62.28 96 SER A CA 1
ATOM 728 C C . SER A 1 96 ? -7.791 -17.731 11.520 1.00 62.28 96 SER A C 1
ATOM 730 O O . SER A 1 96 ? -8.288 -18.410 10.621 1.00 62.28 96 SER A O 1
ATOM 732 N N . ARG A 1 97 ? -6.539 -17.910 11.935 1.00 59.25 97 ARG A N 1
ATOM 733 C CA . ARG A 1 97 ? -5.646 -18.956 11.438 1.00 59.25 97 ARG A CA 1
ATOM 734 C C . ARG A 1 97 ? -5.504 -20.059 12.478 1.00 59.25 97 ARG A C 1
ATOM 736 O O . ARG A 1 97 ? -5.256 -19.786 13.652 1.00 59.25 97 ARG A O 1
ATOM 743 N N . LYS A 1 98 ? -5.585 -21.318 12.045 1.00 60.38 98 LYS A N 1
ATOM 744 C CA . LYS A 1 98 ? -5.241 -22.458 12.900 1.00 60.38 98 LYS A CA 1
ATOM 745 C C . LYS A 1 98 ? -3.717 -22.580 12.970 1.00 60.38 98 LYS A C 1
ATOM 747 O O . LYS A 1 98 ? -3.051 -22.742 11.951 1.00 60.38 98 LYS A O 1
ATOM 752 N N . VAL A 1 99 ? -3.149 -22.476 14.167 1.00 61.28 99 VAL A N 1
ATOM 753 C CA . VAL A 1 99 ? -1.709 -22.642 14.406 1.00 61.28 99 VAL A CA 1
ATOM 754 C C . VAL A 1 99 ? -1.523 -23.743 15.439 1.00 61.28 99 VAL A C 1
ATOM 756 O O . VAL A 1 99 ? -1.795 -23.538 16.620 1.00 61.28 99 VAL A O 1
ATOM 759 N N . ARG A 1 100 ? -1.050 -24.912 14.984 1.00 62.75 100 ARG A N 1
ATOM 760 C CA . ARG A 1 100 ? -0.857 -26.143 15.776 1.00 62.75 100 ARG A CA 1
ATOM 761 C C . ARG A 1 100 ? -2.101 -26.558 16.581 1.00 62.75 100 ARG A C 1
ATOM 763 O O . ARG A 1 100 ? -2.874 -27.378 16.101 1.00 62.75 100 ARG A O 1
ATOM 770 N N . GLN A 1 101 ? -2.281 -25.997 17.781 1.00 50.53 101 GLN A N 1
ATOM 771 C CA . GLN A 1 101 ? -3.289 -26.370 18.784 1.00 50.53 101 GLN A CA 1
ATOM 772 C C . GLN A 1 101 ? -4.322 -25.269 19.089 1.00 50.53 101 GLN A C 1
ATOM 774 O O . GLN A 1 101 ? -5.198 -25.483 19.920 1.00 50.53 101 GLN A O 1
ATOM 779 N N . GLY A 1 102 ? -4.264 -24.106 18.428 1.00 57.19 102 GLY A N 1
ATOM 780 C CA . GLY A 1 102 ? -5.205 -23.010 18.685 1.00 57.19 102 GLY A CA 1
ATOM 781 C C . GLY A 1 102 ? -5.597 -22.233 17.434 1.00 57.19 102 GLY A C 1
ATOM 782 O O . GLY A 1 102 ? -4.875 -22.227 16.433 1.00 57.19 102 GLY A O 1
ATOM 783 N N . ARG A 1 103 ? -6.753 -21.565 17.496 1.00 66.88 103 ARG A N 1
ATOM 784 C CA . ARG A 1 103 ? -7.113 -20.498 16.555 1.00 66.88 103 ARG A CA 1
ATOM 785 C C . ARG A 1 103 ? -6.446 -19.217 17.042 1.00 66.88 103 ARG A C 1
ATOM 787 O O . ARG A 1 103 ? -6.491 -18.918 18.231 1.00 66.88 103 ARG A O 1
ATOM 794 N N . ARG A 1 104 ? -5.794 -18.499 16.137 1.00 69.12 104 ARG A N 1
ATOM 795 C CA . ARG A 1 104 ? -5.267 -17.159 16.389 1.00 69.12 104 ARG A CA 1
ATOM 796 C C . ARG A 1 104 ? -5.937 -16.197 15.441 1.00 69.12 104 ARG A C 1
ATOM 798 O O . ARG A 1 104 ? -6.011 -16.497 14.249 1.00 69.12 104 ARG A O 1
ATOM 805 N N . ASP A 1 105 ? -6.373 -15.065 15.958 1.00 73.56 105 ASP A N 1
ATOM 806 C CA . ASP A 1 105 ? -6.846 -13.988 15.110 1.00 73.56 105 ASP A CA 1
ATOM 807 C C . ASP A 1 105 ? -5.677 -13.466 14.266 1.0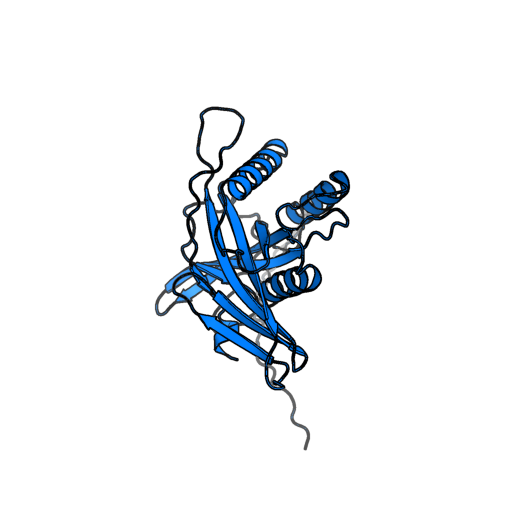0 73.56 105 ASP A C 1
ATOM 809 O O . ASP A 1 105 ? -4.512 -13.478 14.682 1.00 73.56 105 ASP A O 1
ATOM 813 N N . VAL A 1 106 ? -5.982 -13.101 13.026 1.00 78.69 106 VAL A N 1
ATOM 814 C CA . VAL A 1 106 ? -5.035 -12.546 12.062 1.00 78.69 106 VAL A CA 1
ATOM 815 C C . VAL A 1 106 ? -5.713 -11.441 11.269 1.00 78.69 106 VAL A C 1
ATOM 817 O O . VAL A 1 106 ? -6.890 -11.546 10.926 1.00 78.69 106 VAL A O 1
ATOM 820 N N . THR A 1 107 ? -4.964 -10.403 10.912 1.00 88.88 107 THR A N 1
ATOM 821 C CA . THR A 1 107 ? -5.412 -9.456 9.887 1.00 88.88 107 THR A CA 1
ATOM 822 C C . THR A 1 107 ? -5.001 -10.000 8.528 1.00 88.88 107 THR A C 1
ATOM 824 O O . THR A 1 107 ? -3.875 -10.478 8.356 1.00 88.88 107 THR A O 1
ATOM 827 N N . VAL A 1 108 ? -5.906 -9.934 7.555 1.00 90.44 108 VAL A N 1
ATOM 828 C CA . VAL A 1 108 ? -5.618 -10.299 6.167 1.00 90.44 108 VAL A CA 1
ATOM 829 C C . VAL A 1 108 ? -5.815 -9.073 5.288 1.00 90.44 108 VAL A C 1
ATOM 831 O O . VAL A 1 108 ? -6.937 -8.583 5.173 1.00 90.44 108 VAL A O 1
ATOM 834 N N . ALA A 1 109 ? -4.742 -8.601 4.657 1.00 93.50 109 ALA A N 1
ATOM 835 C CA . ALA A 1 109 ? -4.817 -7.611 3.590 1.00 93.50 109 ALA A CA 1
ATOM 836 C C . ALA A 1 109 ? -5.250 -8.328 2.307 1.00 93.50 109 ALA A C 1
ATOM 838 O O . ALA A 1 109 ? -4.519 -9.164 1.770 1.00 93.50 109 ALA A O 1
ATOM 839 N N . ARG A 1 110 ? -6.477 -8.052 1.864 1.00 91.50 110 ARG A N 1
ATOM 840 C CA . ARG A 1 110 ? -7.167 -8.758 0.777 1.00 91.50 110 ARG A CA 1
ATOM 841 C C . ARG A 1 110 ? -6.954 -8.096 -0.565 1.00 91.50 110 ARG A C 1
ATOM 843 O O . ARG A 1 110 ? -6.742 -8.785 -1.557 1.00 91.50 110 ARG A O 1
ATOM 850 N N . ALA A 1 111 ? -6.979 -6.774 -0.603 1.00 92.94 111 ALA A N 1
ATOM 851 C CA . ALA A 1 111 ? -6.796 -6.029 -1.832 1.00 92.94 111 ALA A CA 1
ATOM 852 C C . ALA A 1 111 ? -6.022 -4.743 -1.565 1.00 92.94 111 ALA A C 1
ATOM 854 O O . ALA A 1 111 ? -6.125 -4.144 -0.497 1.00 92.94 111 ALA A O 1
ATOM 855 N N . ALA A 1 112 ? -5.271 -4.331 -2.577 1.00 95.12 112 ALA A N 1
ATOM 856 C CA . ALA A 1 112 ? -4.678 -3.014 -2.656 1.00 95.12 112 ALA A CA 1
ATOM 857 C C . ALA A 1 112 ? -5.423 -2.244 -3.746 1.00 95.12 112 ALA A C 1
ATOM 859 O O . ALA A 1 112 ? -5.575 -2.748 -4.860 1.00 95.12 112 ALA A O 1
ATOM 860 N N . TYR A 1 113 ? -5.902 -1.051 -3.412 1.00 92.94 113 TYR A N 1
ATOM 861 C CA . TYR A 1 113 ? -6.563 -0.141 -4.338 1.00 92.94 113 TYR A CA 1
ATOM 862 C C . TYR A 1 113 ? -5.592 1.000 -4.681 1.00 92.94 113 TYR A C 1
ATOM 864 O O . TYR A 1 113 ? -5.493 1.954 -3.907 1.00 92.94 113 TYR A O 1
ATOM 872 N N . PRO A 1 114 ? -4.810 0.895 -5.772 1.00 91.62 114 PRO A N 1
ATOM 873 C CA . PRO A 1 114 ? -3.831 1.914 -6.148 1.00 91.62 114 PRO A CA 1
ATOM 874 C C . PRO A 1 114 ? -4.506 3.197 -6.648 1.00 91.62 114 PRO A C 1
ATOM 876 O O . PRO A 1 114 ? -5.503 3.138 -7.366 1.00 91.62 114 PRO A O 1
ATOM 879 N N . ILE A 1 115 ? -3.924 4.360 -6.341 1.00 86.81 115 ILE A N 1
ATOM 880 C CA . ILE A 1 115 ? -4.445 5.669 -6.769 1.00 86.81 115 ILE A CA 1
ATOM 881 C C . ILE A 1 115 ? -3.489 6.367 -7.727 1.00 86.81 115 ILE A C 1
ATOM 883 O O . ILE A 1 115 ? -2.691 7.214 -7.346 1.00 86.81 115 ILE A O 1
ATOM 887 N N . GLN A 1 116 ? -3.624 5.996 -8.996 1.00 77.25 116 GLN A N 1
ATOM 888 C CA . GLN A 1 116 ? -3.076 6.584 -10.227 1.00 77.25 116 GLN A CA 1
ATOM 889 C C . GLN A 1 116 ? -3.231 8.109 -10.385 1.00 77.25 116 GLN A C 1
ATOM 891 O O . GLN A 1 116 ? -4.335 8.523 -10.719 1.00 77.25 116 GLN A O 1
ATOM 896 N N . THR A 1 117 ? -2.209 8.957 -10.212 1.00 68.44 117 THR A N 1
ATOM 897 C CA . THR A 1 117 ? -2.317 10.403 -10.522 1.00 68.44 117 THR A CA 1
ATOM 898 C C . THR A 1 117 ? -1.217 10.851 -11.486 1.00 68.44 117 THR A C 1
ATOM 900 O O . THR A 1 117 ? -0.090 10.358 -11.447 1.00 68.44 117 THR A O 1
ATOM 903 N N . GLU A 1 118 ? -1.539 11.780 -12.388 1.00 56.44 118 GLU A N 1
ATOM 904 C CA . GLU A 1 118 ? -0.617 12.226 -13.445 1.00 56.44 118 GLU A CA 1
ATOM 905 C C . GLU A 1 118 ? 0.545 13.086 -12.900 1.00 56.44 118 GLU A C 1
ATOM 907 O O . GLU A 1 118 ? 1.683 12.961 -13.360 1.00 56.44 118 GLU A O 1
ATOM 912 N N . GLU A 1 119 ? 0.292 13.883 -11.853 1.00 60.06 119 GLU A N 1
ATOM 913 C CA . GLU A 1 119 ? 1.199 14.904 -11.284 1.00 60.06 119 GLU A CA 1
ATOM 914 C C . GLU A 1 119 ? 2.275 14.376 -10.306 1.00 60.06 119 GLU A C 1
ATOM 916 O O . GLU A 1 119 ? 2.924 15.142 -9.591 1.00 60.06 119 GLU A O 1
ATOM 921 N N . ARG A 1 120 ? 2.481 13.060 -10.237 1.00 63.53 120 ARG A N 1
ATOM 922 C CA . ARG A 1 120 ? 3.398 12.425 -9.271 1.00 63.53 120 ARG A CA 1
ATOM 923 C C . ARG A 1 120 ? 4.865 12.826 -9.468 1.00 63.53 120 ARG A C 1
ATOM 925 O O . ARG A 1 120 ? 5.336 12.949 -10.602 1.00 63.53 120 ARG A O 1
ATOM 932 N N . LYS A 1 121 ? 5.616 12.922 -8.363 1.00 62.22 121 LYS A N 1
ATOM 933 C CA . LYS A 1 121 ? 7.068 13.182 -8.345 1.00 62.22 121 LYS A CA 1
ATOM 934 C C . LYS A 1 121 ? 7.837 11.993 -7.729 1.00 62.22 121 LYS A C 1
ATOM 936 O O . LYS A 1 121 ? 7.222 11.154 -7.078 1.00 62.22 121 LYS A O 1
ATOM 941 N N . PRO A 1 122 ? 9.167 11.893 -7.929 1.00 57.47 122 PRO A N 1
ATOM 942 C CA . PRO A 1 122 ? 9.965 10.754 -7.451 1.00 57.47 122 PRO A CA 1
ATOM 943 C C . PRO A 1 122 ? 9.947 10.486 -5.938 1.00 57.47 122 PRO A C 1
ATOM 945 O O . PRO A 1 122 ? 10.076 9.330 -5.566 1.00 57.47 122 PRO A O 1
ATOM 948 N N . ASN A 1 123 ? 9.766 11.518 -5.102 1.00 57.41 123 ASN A N 1
ATOM 949 C CA . ASN A 1 123 ? 9.795 11.431 -3.628 1.00 57.41 123 ASN A CA 1
ATOM 950 C C . ASN A 1 123 ? 8.546 12.071 -2.986 1.00 57.41 123 ASN A C 1
ATOM 952 O O . ASN A 1 123 ? 8.614 12.617 -1.886 1.00 57.41 123 ASN A O 1
ATOM 956 N N . TYR A 1 124 ? 7.464 12.211 -3.755 1.00 55.62 124 TYR A N 1
ATOM 957 C CA . TYR A 1 124 ? 6.241 12.840 -3.269 1.00 55.62 124 TYR A CA 1
ATOM 958 C C . TYR A 1 124 ? 5.047 12.381 -4.091 1.00 55.62 124 TYR A C 1
ATOM 960 O O . TYR A 1 124 ? 5.018 12.527 -5.324 1.00 55.62 124 TYR A O 1
ATOM 968 N N . VAL A 1 125 ? 4.020 11.913 -3.390 1.00 56.97 125 VAL A N 1
ATOM 969 C CA . VAL A 1 125 ? 2.739 11.599 -4.002 1.00 56.97 125 VAL A CA 1
ATOM 970 C C . VAL A 1 125 ? 1.858 12.844 -4.039 1.00 56.97 125 VAL A C 1
ATOM 972 O O . VAL A 1 125 ? 1.374 13.324 -3.021 1.00 56.97 125 VAL A O 1
ATOM 975 N N . ALA A 1 126 ? 1.612 13.353 -5.244 1.00 60.25 126 ALA A N 1
ATOM 976 C CA . ALA A 1 126 ? 0.586 14.359 -5.470 1.00 60.25 126 ALA A CA 1
ATOM 977 C C . ALA A 1 126 ? -0.766 13.662 -5.661 1.00 60.25 126 ALA A C 1
ATOM 979 O O . ALA A 1 126 ? -0.925 12.849 -6.574 1.00 60.25 126 ALA A O 1
ATOM 980 N N . HIS A 1 127 ? -1.768 14.011 -4.854 1.00 57.97 127 HIS A N 1
ATOM 981 C CA . HIS A 1 127 ? -3.141 13.519 -5.045 1.00 57.97 127 HIS A CA 1
ATOM 982 C C . HIS A 1 127 ? -3.802 14.058 -6.325 1.00 57.97 127 HIS A C 1
ATOM 984 O O . HIS A 1 127 ? -4.876 13.586 -6.697 1.00 57.97 127 HIS A O 1
ATOM 990 N N . GLY A 1 128 ? -3.165 15.015 -7.012 1.00 65.12 128 GLY A N 1
ATOM 991 C CA . GLY A 1 128 ? -3.698 15.678 -8.198 1.00 65.12 128 GLY A CA 1
ATOM 992 C C . GLY A 1 128 ? -5.075 16.264 -7.896 1.00 65.12 128 GLY A C 1
ATOM 993 O O . GLY A 1 128 ? -5.215 17.181 -7.089 1.00 65.12 128 GLY A O 1
ATOM 994 N N . ASN A 1 129 ? -6.115 15.672 -8.486 1.00 67.62 129 ASN A N 1
ATOM 995 C CA . ASN A 1 129 ? -7.503 15.987 -8.170 1.00 67.62 129 ASN A CA 1
ATOM 996 C C . ASN A 1 129 ? -7.892 15.440 -6.782 1.00 67.62 129 ASN A C 1
ATOM 998 O O . ASN A 1 129 ? -8.375 14.311 -6.661 1.00 67.62 129 ASN A O 1
ATOM 1002 N N . SER A 1 130 ? -7.731 16.265 -5.744 1.00 71.56 130 SER A N 1
ATOM 1003 C CA . SER A 1 130 ? -8.098 15.938 -4.357 1.00 71.56 130 SER A CA 1
ATOM 1004 C C . SER A 1 130 ? -9.543 15.449 -4.218 1.00 71.56 130 SER A C 1
ATOM 1006 O O . SER A 1 130 ? -9.792 14.494 -3.493 1.00 71.56 130 SER A O 1
ATOM 1008 N N . MET A 1 131 ? -10.487 15.992 -4.997 1.00 73.94 131 MET A N 1
ATOM 1009 C CA . MET A 1 131 ? -11.873 15.509 -4.990 1.00 73.94 131 MET A CA 1
ATOM 1010 C C . MET A 1 131 ? -12.001 14.083 -5.539 1.00 73.94 131 MET A C 1
ATOM 1012 O O . MET A 1 131 ? -12.878 13.336 -5.115 1.00 73.94 131 MET A O 1
ATOM 1016 N N . ALA A 1 132 ? -11.181 13.692 -6.518 1.00 72.38 132 ALA A N 1
ATOM 1017 C CA . ALA A 1 132 ? -11.167 12.319 -7.023 1.00 72.38 132 ALA A CA 1
ATOM 1018 C C . ALA A 1 132 ? -10.571 11.352 -5.996 1.00 72.38 132 ALA A C 1
ATOM 1020 O O . ALA A 1 132 ? -11.103 10.253 -5.825 1.00 72.38 132 ALA A O 1
ATOM 1021 N N . PHE A 1 133 ? -9.526 11.787 -5.287 1.00 77.25 133 PHE A N 1
ATOM 1022 C CA . PHE A 1 133 ? -8.962 11.046 -4.162 1.00 77.25 133 PHE A CA 1
ATOM 1023 C C . PHE A 1 133 ? -10.006 10.838 -3.060 1.00 77.25 133 PHE A C 1
ATOM 1025 O O . PHE A 1 133 ? -10.245 9.703 -2.658 1.00 77.25 133 PHE A O 1
ATOM 1032 N N . ASP A 1 134 ? -10.699 11.905 -2.655 1.00 79.50 134 ASP A N 1
ATOM 1033 C CA . ASP A 1 134 ? -11.757 11.844 -1.645 1.00 79.50 134 ASP A CA 1
ATOM 1034 C C . ASP A 1 134 ? -12.899 10.916 -2.081 1.00 79.50 134 ASP A C 1
ATOM 1036 O O . ASP A 1 134 ? -13.329 10.073 -1.300 1.00 79.50 134 ASP A O 1
ATOM 1040 N N . ARG A 1 135 ? -13.342 10.973 -3.349 1.00 81.75 135 ARG A N 1
ATOM 1041 C CA . ARG A 1 135 ? -14.353 10.031 -3.872 1.00 81.75 135 ARG A CA 1
ATOM 1042 C C . ARG A 1 135 ? -13.892 8.579 -3.786 1.00 81.75 135 ARG A C 1
ATOM 1044 O O . ARG A 1 135 ? -14.682 7.718 -3.397 1.00 81.75 135 ARG A O 1
ATOM 1051 N N . ALA A 1 136 ? -12.643 8.295 -4.158 1.00 82.25 136 ALA A N 1
ATOM 1052 C CA . ALA A 1 136 ? -12.083 6.952 -4.056 1.00 82.25 136 ALA A CA 1
ATOM 1053 C C . ALA A 1 136 ? -12.016 6.496 -2.592 1.00 82.25 136 ALA A C 1
ATOM 1055 O O . ALA A 1 136 ? -12.499 5.409 -2.281 1.00 82.25 136 ALA A O 1
ATOM 1056 N N . ARG A 1 137 ? -11.512 7.355 -1.695 1.00 79.38 137 ARG A N 1
ATOM 1057 C CA . ARG A 1 137 ? -11.453 7.106 -0.249 1.00 79.38 137 ARG A CA 1
ATOM 1058 C C . ARG A 1 137 ? -12.839 6.791 0.306 1.00 79.38 137 ARG A C 1
ATOM 1060 O O . ARG A 1 137 ? -13.046 5.706 0.836 1.00 79.38 137 ARG A O 1
ATOM 1067 N N . SER A 1 138 ? -13.814 7.677 0.097 1.00 80.75 138 SER A N 1
ATOM 1068 C CA . SER A 1 138 ? -15.191 7.489 0.568 1.00 80.75 138 SER A CA 1
ATOM 1069 C C . SER A 1 138 ? -15.835 6.222 0.005 1.00 80.75 138 SER A C 1
ATOM 1071 O O . SER A 1 138 ? -16.558 5.542 0.728 1.00 80.75 138 SER A O 1
ATOM 1073 N N . THR A 1 139 ? -15.566 5.873 -1.256 1.00 82.56 139 THR A N 1
ATOM 1074 C CA . THR A 1 139 ? -16.083 4.634 -1.865 1.00 82.56 139 THR A CA 1
ATOM 1075 C C . THR A 1 139 ? -15.511 3.399 -1.176 1.00 82.56 139 THR A C 1
ATOM 1077 O O . THR A 1 139 ? -16.252 2.474 -0.859 1.00 82.56 139 THR A O 1
ATOM 1080 N N . VAL A 1 140 ? -14.201 3.394 -0.927 1.00 82.12 140 VAL A N 1
ATOM 1081 C CA . VAL A 1 140 ? -13.480 2.286 -0.291 1.00 82.12 140 VAL A CA 1
ATOM 1082 C C . VAL A 1 140 ? -13.895 2.132 1.177 1.00 82.12 140 VAL A C 1
ATOM 1084 O O . VAL A 1 140 ? -14.194 1.013 1.589 1.00 82.12 140 VAL A O 1
ATOM 1087 N N . SER A 1 141 ? -14.008 3.228 1.937 1.00 75.06 141 SER A N 1
ATOM 1088 C CA . SER A 1 141 ? -14.457 3.202 3.341 1.00 75.06 141 SER A CA 1
ATOM 1089 C C . SER A 1 141 ? -15.897 2.706 3.511 1.00 75.06 141 SER A C 1
ATOM 1091 O O . SER A 1 141 ? -16.225 2.103 4.527 1.00 75.06 141 SER A O 1
ATOM 1093 N N . ASN A 1 142 ? -16.764 2.926 2.516 1.00 74.50 142 ASN A N 1
ATOM 1094 C CA . ASN A 1 142 ? -18.187 2.563 2.582 1.00 74.50 142 ASN A CA 1
ATOM 1095 C C . ASN A 1 142 ? -18.540 1.304 1.770 1.00 74.50 142 ASN A C 1
ATOM 1097 O O . ASN A 1 142 ? -19.719 1.007 1.552 1.00 74.50 142 ASN A O 1
ATOM 1101 N N . LEU A 1 143 ? -17.541 0.560 1.292 1.00 73.38 143 LEU A N 1
ATOM 1102 C CA . LEU A 1 143 ? -17.752 -0.577 0.404 1.00 73.38 143 LEU A CA 1
ATOM 1103 C C . LEU A 1 143 ? -18.417 -1.749 1.151 1.00 73.38 143 LEU A C 1
ATOM 1105 O O . LEU A 1 143 ? -17.792 -2.441 1.952 1.00 73.38 143 LEU A O 1
ATOM 1109 N N . TYR A 1 144 ? -19.685 -2.041 0.850 1.00 67.69 144 TYR A N 1
ATOM 1110 C CA . TYR A 1 144 ? -20.420 -3.142 1.488 1.00 67.69 144 TYR A CA 1
ATOM 1111 C C . TYR A 1 144 ? -20.154 -4.502 0.819 1.00 67.69 144 TYR A C 1
ATOM 1113 O O . TYR A 1 144 ? -21.051 -5.132 0.262 1.00 67.69 144 TYR A O 1
ATOM 1121 N N . VAL A 1 145 ? -18.901 -4.958 0.858 1.00 75.44 145 VAL A N 1
ATOM 1122 C CA . VAL A 1 145 ? -18.482 -6.266 0.299 1.00 75.44 145 VAL A CA 1
ATOM 1123 C C . VAL A 1 145 ? -17.819 -7.179 1.336 1.00 75.44 145 VAL A C 1
ATOM 1125 O O . VAL A 1 145 ? -17.180 -8.168 0.986 1.00 75.44 145 VAL A O 1
ATOM 1128 N N . GLY A 1 146 ? -17.962 -6.853 2.624 1.00 74.88 146 GLY A N 1
ATOM 1129 C CA . GLY A 1 146 ? -17.344 -7.609 3.718 1.00 74.88 146 GLY A CA 1
ATOM 1130 C C . GLY A 1 146 ? -15.838 -7.371 3.865 1.00 74.88 146 GLY A C 1
ATOM 1131 O O . GLY A 1 146 ? -15.141 -8.231 4.400 1.00 74.88 146 GLY A O 1
ATOM 1132 N N . LEU A 1 147 ? -15.342 -6.230 3.378 1.00 83.06 147 LEU A N 1
ATOM 1133 C CA . LEU A 1 147 ? -13.976 -5.756 3.583 1.00 83.06 147 LEU A CA 1
ATOM 1134 C C . LEU A 1 147 ? -13.999 -4.429 4.344 1.00 83.06 147 LEU A C 1
ATOM 1136 O O . LEU A 1 147 ? -14.927 -3.641 4.194 1.00 83.06 147 LEU A O 1
ATOM 1140 N N . GLU A 1 148 ? -12.960 -4.196 5.131 1.00 86.38 148 GLU A N 1
ATOM 1141 C CA . GLU A 1 148 ? -12.726 -2.982 5.907 1.00 86.38 148 GLU A CA 1
ATOM 1142 C C . GLU A 1 148 ? -11.512 -2.240 5.338 1.00 86.38 148 GLU A C 1
ATOM 1144 O O . GLU A 1 148 ? -10.563 -2.870 4.850 1.00 86.38 148 GLU A O 1
ATOM 1149 N N . LEU A 1 149 ? -11.519 -0.908 5.435 1.00 88.88 149 LEU A N 1
ATOM 1150 C CA . LEU A 1 149 ? -10.319 -0.102 5.234 1.00 88.88 149 LEU A CA 1
ATOM 1151 C C . LEU A 1 149 ? -9.354 -0.373 6.395 1.00 88.88 149 LEU A C 1
ATOM 1153 O O . LEU A 1 149 ? -9.633 -0.024 7.539 1.00 88.88 149 LEU A O 1
ATOM 1157 N N . LEU A 1 150 ? -8.224 -1.016 6.103 1.00 91.69 150 LEU A N 1
ATOM 1158 C CA . LEU A 1 150 ? -7.179 -1.278 7.098 1.00 91.69 150 LEU A CA 1
ATOM 1159 C C . LEU A 1 150 ? -6.189 -0.114 7.217 1.00 91.69 150 LEU A C 1
ATOM 1161 O O . LEU A 1 150 ? -5.567 0.056 8.265 1.00 91.69 150 LEU A O 1
ATOM 1165 N N . GLY A 1 151 ? -6.018 0.642 6.133 1.00 94.38 151 GLY A N 1
ATOM 1166 C CA . GLY A 1 151 ? -5.086 1.757 6.023 1.00 94.38 151 GLY A CA 1
ATOM 1167 C C . GLY A 1 151 ? -4.609 1.944 4.584 1.00 94.38 151 GLY A C 1
ATOM 1168 O O . GLY A 1 151 ? -5.410 1.853 3.650 1.00 94.38 151 GLY A O 1
ATOM 1169 N N . GLY A 1 152 ? -3.314 2.180 4.398 1.00 95.69 152 GLY A N 1
ATOM 1170 C CA . GLY A 1 152 ? -2.712 2.598 3.139 1.00 95.69 152 GLY A CA 1
ATOM 1171 C C . GLY A 1 152 ? -1.485 1.790 2.740 1.00 95.69 152 GLY A C 1
ATOM 1172 O O . GLY A 1 152 ? -0.966 0.946 3.474 1.00 95.69 152 GLY A O 1
ATOM 1173 N N . PHE A 1 153 ? -1.038 2.016 1.515 1.00 96.62 153 PHE A N 1
ATOM 1174 C CA . PHE A 1 153 ? 0.283 1.592 1.087 1.00 96.62 153 PHE A CA 1
ATOM 1175 C C . PHE A 1 153 ? 0.906 2.659 0.204 1.00 96.62 153 PHE A C 1
ATOM 1177 O O . PHE A 1 153 ? 0.191 3.383 -0.497 1.00 96.62 153 PHE A O 1
ATOM 1184 N N . HIS A 1 154 ? 2.233 2.674 0.150 1.00 95.12 154 HIS A N 1
ATOM 1185 C CA . HIS A 1 154 ? 2.968 3.411 -0.863 1.00 95.12 154 HIS A CA 1
ATOM 1186 C C . HIS A 1 154 ? 4.273 2.716 -1.255 1.00 95.12 154 HIS A C 1
ATOM 1188 O O . HIS A 1 154 ? 4.698 1.744 -0.629 1.00 95.12 154 HIS A O 1
ATOM 1194 N N . SER A 1 155 ? 4.900 3.179 -2.336 1.00 94.19 155 SER A N 1
ATOM 1195 C CA . SER A 1 155 ? 6.157 2.626 -2.838 1.00 94.19 155 SER A CA 1
ATOM 1196 C C . SER A 1 155 ? 7.312 3.608 -2.721 1.00 94.19 155 SER A C 1
ATOM 1198 O O . SER A 1 155 ? 7.181 4.732 -3.190 1.00 94.19 155 SER A O 1
ATOM 1200 N N . HIS A 1 156 ? 8.470 3.135 -2.268 1.00 93.12 156 HIS A N 1
ATOM 1201 C CA . HIS A 1 156 ? 9.739 3.854 -2.374 1.00 93.12 156 HIS A CA 1
ATOM 1202 C C . HIS A 1 156 ? 10.557 3.299 -3.537 1.00 93.12 156 HIS A C 1
ATOM 1204 O O . HIS A 1 156 ? 10.773 2.087 -3.633 1.00 93.12 156 HIS A O 1
ATOM 1210 N N . THR A 1 157 ? 11.021 4.178 -4.421 1.00 88.75 157 THR A N 1
ATOM 1211 C CA . THR A 1 157 ? 11.665 3.784 -5.681 1.00 88.75 157 THR A CA 1
ATOM 1212 C C . THR A 1 157 ? 13.173 4.040 -5.666 1.00 88.75 157 THR A C 1
ATOM 1214 O O . THR A 1 157 ? 13.682 4.885 -4.932 1.00 88.75 157 THR A O 1
ATOM 1217 N N . GLY A 1 158 ? 13.920 3.307 -6.493 1.00 80.12 158 GLY A N 1
ATOM 1218 C CA . GLY A 1 158 ? 15.338 3.582 -6.740 1.00 80.12 158 GLY A CA 1
ATOM 1219 C C . GLY A 1 158 ? 16.313 2.922 -5.759 1.00 80.12 158 GLY A C 1
ATOM 1220 O O . GLY A 1 158 ? 16.003 1.935 -5.096 1.00 80.12 158 GLY A O 1
ATOM 1221 N N . ARG A 1 159 ? 17.563 3.411 -5.740 1.00 71.94 159 ARG A N 1
ATOM 1222 C CA . ARG A 1 159 ? 18.642 2.835 -4.908 1.00 71.94 159 ARG A CA 1
ATOM 1223 C C . ARG A 1 159 ? 18.488 3.150 -3.423 1.00 71.94 159 ARG A C 1
ATOM 1225 O O . ARG A 1 159 ? 18.912 2.331 -2.614 1.00 71.94 159 ARG A O 1
ATOM 1232 N N . ASP A 1 160 ? 17.875 4.285 -3.111 1.00 70.19 160 ASP A N 1
ATOM 1233 C CA . ASP A 1 160 ? 17.723 4.791 -1.745 1.00 70.19 160 ASP A CA 1
ATOM 1234 C C . ASP A 1 160 ? 16.361 4.419 -1.138 1.00 70.19 160 ASP A C 1
ATOM 1236 O O . ASP A 1 160 ? 16.083 4.740 0.015 1.00 70.19 160 ASP A O 1
ATOM 1240 N N . GLY A 1 161 ? 15.519 3.704 -1.896 1.00 75.38 161 GLY A N 1
ATOM 1241 C CA . GLY A 1 161 ? 14.212 3.249 -1.443 1.00 75.38 161 GLY A CA 1
ATOM 1242 C C . GLY A 1 161 ? 14.332 2.253 -0.292 1.00 75.38 161 GLY A C 1
ATOM 1243 O O . GLY A 1 161 ? 14.620 1.070 -0.495 1.00 75.38 161 GLY A O 1
ATOM 1244 N N . ALA A 1 162 ? 14.099 2.731 0.929 1.00 87.62 162 ALA A N 1
ATOM 1245 C CA . ALA A 1 162 ? 14.092 1.908 2.127 1.00 87.62 162 ALA A CA 1
ATOM 1246 C C . ALA A 1 162 ? 12.675 1.376 2.409 1.00 87.62 162 ALA A C 1
ATOM 1248 O O . ALA A 1 162 ? 11.710 2.133 2.331 1.00 87.62 162 ALA A O 1
ATOM 1249 N N . PRO A 1 163 ? 12.508 0.094 2.784 1.00 92.00 163 PRO A N 1
ATOM 1250 C CA . PRO A 1 163 ? 11.220 -0.449 3.210 1.00 92.00 163 PRO A CA 1
ATOM 1251 C C . PRO A 1 163 ? 10.964 -0.060 4.673 1.00 92.00 163 PRO A C 1
ATOM 1253 O O . PRO A 1 163 ? 11.065 -0.911 5.566 1.00 92.00 163 PRO A O 1
ATOM 1256 N N . SER A 1 164 ? 10.755 1.235 4.909 1.00 93.69 164 SER A N 1
ATOM 1257 C CA . SER A 1 164 ? 10.530 1.871 6.211 1.00 93.69 164 SER A CA 1
ATOM 1258 C C . SER A 1 164 ? 9.799 3.195 6.047 1.00 93.69 164 SER A C 1
ATOM 1260 O O . SER A 1 164 ? 10.020 3.864 5.046 1.00 93.69 164 SER A O 1
ATOM 1262 N N . LEU A 1 165 ? 9.016 3.585 7.053 1.00 93.25 165 LEU A N 1
ATOM 1263 C CA . LEU A 1 165 ? 8.373 4.897 7.098 1.00 93.25 165 LEU A CA 1
ATOM 1264 C C . LEU A 1 165 ? 9.383 6.002 7.421 1.00 93.25 165 LEU A C 1
ATOM 1266 O O . LEU A 1 165 ? 10.171 5.885 8.365 1.00 93.25 165 LEU A O 1
ATOM 1270 N N . SER A 1 166 ? 9.332 7.066 6.635 1.00 91.88 166 SER A N 1
ATOM 1271 C CA . SER A 1 166 ? 9.934 8.363 6.915 1.00 91.88 166 SER A CA 1
ATOM 1272 C C . SER A 1 166 ? 9.056 9.176 7.874 1.00 91.88 166 SER A C 1
ATOM 1274 O O . SER A 1 166 ? 7.931 8.797 8.196 1.00 91.88 166 SER A O 1
ATOM 1276 N N . HIS A 1 167 ? 9.564 10.319 8.337 1.00 91.31 167 HIS A N 1
ATOM 1277 C CA . HIS A 1 167 ? 8.767 11.234 9.157 1.00 91.31 167 HIS A CA 1
ATOM 1278 C C . HIS A 1 167 ? 7.572 11.802 8.376 1.00 91.31 167 HIS A C 1
ATOM 1280 O O . HIS A 1 167 ? 6.459 11.798 8.886 1.00 91.31 167 HIS A O 1
ATOM 1286 N N . SER A 1 168 ? 7.778 12.172 7.106 1.00 90.50 168 SER A N 1
ATOM 1287 C CA . SER A 1 168 ? 6.708 12.676 6.240 1.00 90.50 168 SER A CA 1
ATOM 1288 C C . SER A 1 168 ? 5.609 11.648 5.975 1.00 90.50 168 SER A C 1
ATOM 1290 O O . SER A 1 168 ? 4.457 12.035 5.798 1.00 90.50 168 SER A O 1
ATOM 1292 N N . ASP A 1 169 ? 5.931 10.350 5.985 1.00 92.75 169 ASP A N 1
ATOM 1293 C CA . ASP A 1 169 ? 4.911 9.302 5.839 1.00 92.75 169 ASP A CA 1
ATOM 1294 C C . ASP A 1 169 ? 4.020 9.239 7.081 1.00 92.75 169 ASP A C 1
ATOM 1296 O O . ASP A 1 169 ? 2.810 9.055 6.972 1.00 92.75 169 ASP A O 1
ATOM 1300 N N . VAL A 1 170 ? 4.600 9.430 8.271 1.00 95.19 170 VAL A N 1
ATOM 1301 C CA . VAL A 1 170 ? 3.841 9.475 9.529 1.00 95.19 170 VAL A CA 1
ATOM 1302 C C . VAL A 1 170 ? 2.954 10.720 9.582 1.00 95.19 170 VAL A C 1
ATOM 1304 O O . VAL A 1 170 ? 1.780 10.596 9.928 1.00 95.19 170 VAL A O 1
ATOM 1307 N N . ASP A 1 171 ? 3.464 11.881 9.162 1.00 93.44 171 ASP A N 1
ATOM 1308 C CA . ASP A 1 171 ? 2.673 13.117 9.061 1.00 93.44 171 ASP A CA 1
ATOM 1309 C C . ASP A 1 171 ? 1.488 12.947 8.094 1.00 93.44 171 ASP A C 1
ATOM 1311 O O . ASP A 1 171 ? 0.364 13.380 8.368 1.00 93.44 171 ASP A O 1
ATOM 1315 N N . TYR A 1 172 ? 1.718 12.269 6.965 1.00 91.31 172 TYR A N 1
ATOM 1316 C CA . TYR A 1 172 ? 0.665 11.940 6.008 1.00 91.31 172 TYR A CA 1
ATOM 1317 C C . TYR A 1 172 ? -0.410 11.031 6.627 1.00 91.31 172 TYR A C 1
ATOM 1319 O O . TYR A 1 172 ? -1.606 11.313 6.507 1.00 91.31 172 TYR A O 1
ATOM 1327 N N . ILE A 1 173 ? 0.005 9.977 7.337 1.00 94.56 173 ILE A N 1
ATOM 1328 C CA . ILE A 1 173 ? -0.901 9.053 8.038 1.00 94.56 173 ILE A CA 1
ATOM 1329 C C . ILE A 1 173 ? -1.720 9.784 9.110 1.00 94.56 173 ILE A C 1
ATOM 1331 O O . ILE A 1 173 ? -2.924 9.549 9.224 1.00 94.56 173 ILE A O 1
ATOM 1335 N N . GLU A 1 174 ? -1.111 10.700 9.869 1.00 94.88 174 GLU A N 1
ATOM 1336 C CA . GLU A 1 174 ? -1.832 11.546 10.827 1.00 94.88 174 GLU A CA 1
ATOM 1337 C C . GLU A 1 174 ? -2.925 12.375 10.131 1.00 94.88 174 GLU A C 1
ATOM 1339 O O . GLU A 1 174 ? -4.051 12.481 10.631 1.00 94.88 174 GLU A O 1
ATOM 1344 N N . GLY A 1 175 ? -2.628 12.913 8.945 1.00 92.06 175 GLY A N 1
ATOM 1345 C CA . GLY A 1 175 ? -3.600 13.608 8.103 1.00 92.06 175 GLY A CA 1
ATOM 1346 C C . GLY A 1 175 ? -4.803 12.737 7.720 1.00 92.06 175 GLY A C 1
ATOM 1347 O O . GLY A 1 175 ? -5.949 13.188 7.843 1.00 92.06 175 GLY A O 1
ATOM 1348 N N . GLU A 1 176 ? -4.561 11.488 7.314 1.00 90.88 176 GLU A N 1
ATOM 1349 C CA . GLU A 1 176 ? -5.615 10.522 6.965 1.00 90.88 176 GLU A CA 1
ATOM 1350 C C . GLU A 1 176 ? -6.447 10.109 8.192 1.00 90.88 176 GLU A C 1
ATOM 1352 O O . GLU A 1 176 ? -7.679 10.120 8.133 1.00 90.88 176 GLU A O 1
ATOM 1357 N N . LEU A 1 177 ? -5.808 9.840 9.336 1.00 92.06 177 LEU A N 1
ATOM 1358 C CA . LEU A 1 177 ? -6.491 9.537 10.602 1.00 92.06 177 LEU A CA 1
ATOM 1359 C C . LEU A 1 177 ? -7.433 10.673 11.023 1.00 92.06 177 LEU A C 1
ATOM 1361 O O . LEU A 1 177 ? -8.601 10.442 11.341 1.00 92.06 177 LEU A O 1
ATOM 1365 N N . ASN A 1 178 ? -6.950 11.916 10.970 1.00 91.44 178 ASN A N 1
ATOM 1366 C CA . ASN A 1 178 ? -7.763 13.093 11.267 1.00 91.44 178 ASN A CA 1
ATOM 1367 C C . ASN A 1 178 ? -8.889 13.305 10.248 1.00 91.44 178 ASN A C 1
ATOM 1369 O O . ASN A 1 178 ? -9.955 13.815 10.600 1.00 91.44 178 ASN A O 1
ATOM 1373 N N . HIS A 1 179 ? -8.674 12.942 8.981 1.00 87.75 179 HIS A N 1
ATOM 1374 C CA . HIS A 1 179 ? -9.732 12.981 7.977 1.00 87.75 179 HIS A CA 1
ATOM 1375 C C . HIS A 1 179 ? -10.865 12.013 8.329 1.00 87.75 179 HIS A C 1
ATOM 1377 O O . HIS A 1 179 ? -12.013 12.454 8.385 1.00 87.75 179 HIS A O 1
ATOM 1383 N N . LEU A 1 180 ? -10.547 10.748 8.624 1.00 86.06 180 LEU A N 1
ATOM 1384 C CA . LEU A 1 180 ? -11.533 9.749 9.050 1.00 86.06 180 LEU A CA 1
ATOM 1385 C C . LEU A 1 180 ? -12.275 10.198 10.316 1.00 86.06 180 LEU A C 1
ATOM 1387 O O . LEU A 1 180 ? -13.505 10.145 10.363 1.00 86.06 180 LEU A O 1
ATOM 1391 N N . HIS A 1 181 ? -11.552 10.747 11.297 1.00 88.50 181 HIS A N 1
ATOM 1392 C CA . HIS A 1 181 ? -12.156 11.265 12.525 1.00 88.50 181 HIS A CA 1
ATOM 1393 C C . HIS A 1 181 ? -13.211 12.349 12.266 1.00 88.50 181 HIS A C 1
ATOM 1395 O O . HIS A 1 181 ? -14.315 12.302 12.810 1.00 88.50 181 HIS A O 1
ATOM 1401 N N . ARG A 1 182 ? -12.921 13.297 11.364 1.00 88.81 182 ARG A N 1
ATOM 1402 C CA . ARG A 1 182 ? -13.882 14.341 10.961 1.00 88.81 182 ARG A CA 1
ATOM 1403 C C . ARG A 1 182 ? -15.119 13.793 10.245 1.00 88.81 182 ARG A C 1
ATOM 1405 O O . ARG A 1 182 ? -16.141 14.471 10.235 1.00 88.81 182 ARG A O 1
ATOM 1412 N N . GLN A 1 183 ? -15.038 12.602 9.652 1.00 84.31 183 GLN A N 1
ATOM 1413 C CA . GLN A 1 183 ? -16.185 11.910 9.050 1.00 84.31 183 GLN A CA 1
ATOM 1414 C C . GLN A 1 183 ? -17.008 11.111 10.077 1.00 84.31 183 GLN A C 1
ATOM 1416 O O . GLN A 1 183 ? -17.987 10.466 9.709 1.00 84.31 183 GLN A O 1
ATOM 1421 N N . GLY A 1 184 ? -16.646 11.171 11.363 1.00 84.50 184 GLY A N 1
ATOM 1422 C CA . GLY A 1 184 ? -17.324 10.445 12.434 1.00 84.50 184 GLY A CA 1
ATOM 1423 C C . GLY A 1 184 ? -16.830 9.010 12.621 1.00 84.50 184 GLY A C 1
ATOM 1424 O O . GLY A 1 184 ? -17.457 8.251 13.359 1.00 84.50 184 GLY A O 1
ATOM 1425 N N . GLU A 1 185 ? -15.723 8.628 11.979 1.00 84.62 185 GLU A N 1
ATOM 1426 C CA . GLU A 1 185 ? -15.044 7.366 12.271 1.00 84.62 185 GLU A CA 1
ATOM 1427 C C . GLU A 1 185 ? -14.166 7.500 13.536 1.00 84.62 185 GLU A C 1
ATOM 1429 O O . GLU A 1 185 ? -13.676 8.579 13.867 1.00 84.62 185 GLU A O 1
ATOM 1434 N N . ASP A 1 186 ? -13.943 6.398 14.256 1.00 84.75 186 ASP A N 1
ATOM 1435 C CA . ASP A 1 186 ? -13.041 6.338 15.424 1.00 84.75 186 ASP A CA 1
ATOM 1436 C C . ASP A 1 186 ? -11.873 5.379 15.129 1.00 84.75 186 ASP A C 1
ATOM 1438 O O . ASP A 1 186 ? -11.848 4.250 15.641 1.00 84.75 186 ASP A O 1
ATOM 1442 N N . PRO A 1 187 ? -10.937 5.752 14.230 1.00 85.75 187 PRO A N 1
ATOM 1443 C CA . PRO A 1 187 ? -9.822 4.882 13.898 1.00 85.75 187 PRO A CA 1
ATOM 1444 C C . PRO A 1 187 ? -8.912 4.725 15.120 1.00 85.75 187 PRO A C 1
ATOM 1446 O O . PRO A 1 187 ? -8.478 5.694 15.730 1.00 85.75 187 PRO A O 1
ATOM 1449 N N . ARG A 1 188 ? -8.594 3.478 15.476 1.00 88.56 188 ARG A N 1
ATOM 1450 C CA . ARG A 1 188 ? -7.680 3.157 16.592 1.00 88.56 188 ARG A CA 1
ATOM 1451 C C . ARG A 1 188 ? -6.226 3.025 16.148 1.00 88.56 188 ARG A C 1
ATOM 1453 O O . ARG A 1 188 ? -5.311 3.148 16.957 1.00 88.56 188 ARG A O 1
ATOM 1460 N N . SER A 1 189 ? -6.027 2.715 14.874 1.00 91.88 189 SER A N 1
ATOM 1461 C CA . SER A 1 189 ? -4.726 2.496 14.257 1.00 91.88 189 SER A CA 1
ATOM 1462 C C . SER A 1 189 ? -4.853 2.544 12.741 1.00 91.88 189 SER A C 1
ATOM 1464 O O . SER A 1 189 ? -5.912 2.215 12.207 1.00 91.88 189 SER A O 1
ATOM 1466 N N . TRP A 1 190 ? -3.749 2.829 12.063 1.00 94.38 190 TRP A N 1
ATOM 1467 C CA . TRP A 1 190 ? -3.616 2.751 10.613 1.00 94.38 190 TRP A CA 1
ATOM 1468 C C . TRP A 1 190 ? -2.587 1.683 10.223 1.00 94.38 190 TRP A C 1
ATOM 1470 O O . TRP A 1 190 ? -1.490 1.654 10.784 1.00 94.38 190 TRP A O 1
ATOM 1480 N N . LEU A 1 191 ? -2.924 0.793 9.285 1.00 95.69 191 LEU A N 1
ATOM 1481 C CA . LEU A 1 191 ? -1.951 -0.112 8.669 1.00 95.69 191 LEU A CA 1
ATOM 1482 C C . LEU A 1 191 ? -1.293 0.566 7.473 1.00 95.69 191 LEU A C 1
ATOM 1484 O O . LEU A 1 191 ? -1.984 0.856 6.504 1.00 95.69 191 LEU A O 1
ATOM 1488 N N . GLU A 1 192 ? 0.027 0.699 7.482 1.00 97.25 192 GLU A N 1
ATOM 1489 C CA . GLU A 1 192 ? 0.781 1.149 6.313 1.00 97.25 192 GLU A CA 1
ATOM 1490 C C . GLU A 1 192 ? 1.677 0.031 5.770 1.00 97.25 192 GLU A C 1
ATOM 1492 O O . GLU A 1 192 ? 2.468 -0.560 6.515 1.00 97.25 192 GLU A O 1
ATOM 1497 N N . LEU A 1 193 ? 1.579 -0.264 4.470 1.00 97.62 193 LEU A N 1
ATOM 1498 C CA . LEU A 1 193 ? 2.536 -1.125 3.768 1.00 97.62 193 LEU A CA 1
ATOM 1499 C C . LEU A 1 193 ? 3.476 -0.295 2.886 1.00 97.62 193 LEU A C 1
ATOM 1501 O O . LEU A 1 193 ? 3.037 0.414 1.989 1.00 97.62 193 LEU A O 1
ATOM 1505 N N . VAL A 1 194 ? 4.783 -0.460 3.085 1.00 97.12 194 VAL A N 1
ATOM 1506 C CA . VAL A 1 194 ? 5.819 0.180 2.262 1.00 97.12 194 VAL A CA 1
ATOM 1507 C C . VAL A 1 194 ? 6.371 -0.826 1.258 1.00 97.12 194 VAL A C 1
ATOM 1509 O O . VAL A 1 194 ? 6.883 -1.888 1.636 1.00 97.12 194 VAL A O 1
ATOM 1512 N N . VAL A 1 195 ? 6.296 -0.475 -0.024 1.00 97.25 195 VAL A N 1
ATOM 1513 C CA . VAL A 1 195 ? 6.806 -1.248 -1.161 1.00 97.25 195 VAL A CA 1
ATOM 1514 C C . VAL A 1 195 ? 8.127 -0.642 -1.631 1.00 97.25 195 VAL A C 1
ATOM 1516 O O . VAL A 1 195 ? 8.152 0.231 -2.494 1.00 97.25 195 VAL A O 1
ATOM 1519 N N . ALA A 1 196 ? 9.251 -1.105 -1.090 1.00 95.94 196 ALA A N 1
ATOM 1520 C CA . ALA A 1 196 ? 10.549 -0.726 -1.641 1.00 95.94 196 ALA A CA 1
ATOM 1521 C C . ALA A 1 196 ? 10.786 -1.491 -2.944 1.00 95.94 196 ALA A C 1
ATOM 1523 O O . ALA A 1 196 ? 10.768 -2.725 -2.943 1.00 95.94 196 ALA A O 1
ATOM 1524 N N . ILE A 1 197 ? 11.008 -0.778 -4.046 1.00 95.44 197 ILE A N 1
ATOM 1525 C CA . ILE A 1 197 ? 11.188 -1.367 -5.373 1.00 95.44 197 ILE A CA 1
ATOM 1526 C C . ILE A 1 197 ? 12.460 -0.851 -6.041 1.00 95.44 197 ILE A C 1
ATOM 1528 O O . ILE A 1 197 ? 12.730 0.348 -6.105 1.00 95.44 197 ILE A O 1
ATOM 1532 N N . ARG A 1 198 ? 13.228 -1.782 -6.610 1.00 94.94 198 ARG A N 1
ATOM 1533 C CA . ARG A 1 198 ? 14.440 -1.490 -7.373 1.00 94.94 198 ARG A CA 1
ATOM 1534 C C . ARG A 1 198 ? 14.424 -2.222 -8.705 1.00 94.94 198 ARG A C 1
ATOM 1536 O O . ARG A 1 198 ? 14.266 -3.440 -8.752 1.00 94.94 198 ARG A O 1
ATOM 1543 N N . GLN A 1 199 ? 14.673 -1.490 -9.785 1.00 94.56 199 GLN A N 1
ATOM 1544 C CA . GLN A 1 199 ? 14.866 -2.081 -11.101 1.00 94.56 199 GLN A CA 1
ATOM 1545 C C . GLN A 1 199 ? 16.165 -2.888 -11.143 1.00 94.56 199 GLN A C 1
ATOM 1547 O O . GLN A 1 199 ? 17.223 -2.474 -10.650 1.00 94.56 199 GLN A O 1
ATOM 1552 N N . ARG A 1 200 ? 16.074 -4.039 -11.794 1.00 91.56 200 ARG A N 1
ATOM 1553 C CA . ARG A 1 200 ? 17.158 -4.978 -12.017 1.00 91.56 200 ARG A CA 1
ATOM 1554 C C . ARG A 1 200 ? 17.333 -5.209 -13.510 1.00 91.56 200 ARG A C 1
ATOM 1556 O O . ARG A 1 200 ? 16.399 -5.611 -14.196 1.00 91.56 200 ARG A O 1
ATOM 1563 N N . THR A 1 201 ? 18.556 -5.009 -13.984 1.00 93.25 201 THR A N 1
ATOM 1564 C CA . THR A 1 201 ? 18.971 -5.401 -15.333 1.00 93.25 201 THR A CA 1
ATOM 1565 C C . THR A 1 201 ? 19.807 -6.669 -15.226 1.00 93.25 201 THR A C 1
ATOM 1567 O O . THR A 1 201 ? 20.765 -6.710 -14.450 1.00 93.25 201 THR A O 1
ATOM 1570 N N . TYR A 1 202 ? 19.438 -7.712 -15.965 1.00 90.06 202 TYR A N 1
ATOM 1571 C CA . TYR A 1 202 ? 20.178 -8.974 -15.971 1.00 90.06 202 TYR A CA 1
ATOM 1572 C C . TYR A 1 202 ? 21.275 -8.942 -17.038 1.00 90.06 202 TYR A C 1
ATOM 1574 O O . TYR A 1 202 ? 21.033 -8.539 -18.172 1.00 90.06 202 TYR A O 1
ATOM 1582 N N . ALA A 1 203 ? 22.482 -9.380 -16.672 1.00 89.50 203 ALA A N 1
ATOM 1583 C CA . ALA A 1 203 ? 23.612 -9.463 -17.601 1.00 89.50 203 ALA A CA 1
ATOM 1584 C C . ALA A 1 203 ? 23.454 -10.594 -18.633 1.00 89.50 203 ALA A C 1
ATOM 1586 O O . ALA A 1 203 ? 24.045 -10.537 -19.705 1.00 89.50 203 ALA A O 1
ATOM 1587 N N . GLN A 1 204 ? 22.665 -11.617 -18.301 1.00 89.31 204 GLN A N 1
ATOM 1588 C CA . GLN A 1 204 ? 22.318 -12.740 -19.168 1.00 89.31 204 GLN A CA 1
ATOM 1589 C C . GLN A 1 204 ? 20.792 -12.893 -19.198 1.00 89.31 204 GLN A C 1
ATOM 1591 O O . GLN A 1 204 ? 20.152 -12.553 -18.198 1.00 89.31 204 GLN A O 1
ATOM 1596 N N . PRO A 1 205 ? 20.203 -13.386 -20.305 1.00 86.69 205 PRO A N 1
ATOM 1597 C CA . PRO A 1 205 ? 18.772 -13.659 -20.370 1.00 86.69 205 PRO A CA 1
ATOM 1598 C C . PRO A 1 205 ? 18.331 -14.590 -19.235 1.00 86.69 205 PRO A C 1
ATOM 1600 O O . PRO A 1 205 ? 18.998 -15.582 -18.947 1.00 86.69 205 PRO A O 1
ATOM 1603 N N . HIS A 1 206 ? 17.206 -14.266 -18.607 1.00 82.00 206 HIS A N 1
ATOM 1604 C CA . HIS A 1 206 ? 16.607 -15.046 -17.530 1.00 82.00 206 HIS A CA 1
ATOM 1605 C C . HIS A 1 206 ? 15.148 -15.384 -17.857 1.00 82.00 206 HIS A C 1
ATOM 1607 O O . HIS A 1 206 ? 14.492 -14.663 -18.611 1.00 82.00 206 HIS A O 1
ATOM 1613 N N . ASP A 1 207 ? 14.615 -16.447 -17.258 1.00 88.00 207 ASP A N 1
ATOM 1614 C CA . ASP A 1 207 ? 13.198 -16.779 -17.397 1.00 88.00 207 ASP A CA 1
ATOM 1615 C C . ASP A 1 207 ? 12.308 -15.706 -16.759 1.00 88.00 207 ASP A C 1
ATOM 1617 O O . ASP A 1 207 ? 12.623 -15.158 -15.692 1.00 88.00 207 ASP A O 1
ATOM 1621 N N . VAL A 1 208 ? 11.175 -15.432 -17.414 1.00 89.44 208 VAL A N 1
ATOM 1622 C CA . VAL A 1 208 ? 10.099 -14.578 -16.895 1.00 89.44 208 VAL A CA 1
ATOM 1623 C C . VAL A 1 208 ? 9.386 -15.352 -15.793 1.00 89.44 208 VAL A C 1
ATOM 1625 O O . VAL A 1 208 ? 8.534 -16.201 -16.049 1.00 89.44 208 VAL A O 1
ATOM 1628 N N . ALA A 1 209 ? 9.783 -15.080 -14.556 1.00 89.06 209 ALA A N 1
ATOM 1629 C CA . ALA A 1 209 ? 9.315 -15.787 -13.378 1.00 89.06 209 ALA A CA 1
ATOM 1630 C C . ALA A 1 209 ? 9.299 -14.871 -12.153 1.00 89.06 209 ALA A C 1
ATOM 1632 O O . ALA A 1 209 ? 9.916 -13.799 -12.120 1.00 89.06 209 ALA A O 1
ATOM 1633 N N . TRP A 1 210 ? 8.552 -15.305 -11.141 1.00 90.62 210 TRP A N 1
ATOM 1634 C CA . TRP A 1 210 ? 8.452 -14.637 -9.853 1.00 90.62 210 TRP A CA 1
ATOM 1635 C C . TRP A 1 210 ? 9.093 -15.540 -8.809 1.00 90.62 210 TRP A C 1
ATOM 1637 O O . TRP A 1 210 ? 8.809 -16.733 -8.759 1.00 90.62 210 TRP A O 1
ATOM 1647 N N . SER A 1 211 ? 9.945 -14.973 -7.966 1.00 90.44 211 SER A N 1
ATOM 1648 C CA . SER A 1 211 ? 10.531 -15.685 -6.830 1.00 90.44 211 SER A CA 1
ATOM 1649 C C . SER A 1 211 ? 10.317 -14.891 -5.555 1.00 90.44 211 SER A C 1
ATOM 1651 O O . SER A 1 211 ? 10.298 -13.661 -5.574 1.00 90.44 211 SER A O 1
ATOM 1653 N N . PHE A 1 212 ? 10.159 -15.596 -4.439 1.00 91.38 212 PHE A N 1
ATOM 1654 C CA . PHE A 1 212 ? 9.836 -15.000 -3.148 1.00 91.38 212 PHE A CA 1
ATOM 1655 C C . PHE A 1 212 ? 10.905 -15.329 -2.115 1.00 91.38 212 PHE A C 1
ATOM 1657 O O . PHE A 1 212 ? 11.518 -16.396 -2.131 1.00 91.38 212 PHE A O 1
ATOM 1664 N N . ARG A 1 213 ? 11.140 -14.392 -1.201 1.00 89.94 213 ARG A N 1
ATOM 1665 C CA . ARG A 1 213 ? 12.121 -14.509 -0.123 1.00 89.94 213 ARG A CA 1
ATOM 1666 C C . ARG A 1 213 ? 11.492 -14.071 1.187 1.00 89.94 213 ARG A C 1
ATOM 1668 O O . ARG A 1 213 ? 10.769 -13.080 1.252 1.00 89.94 213 ARG A O 1
ATOM 1675 N N . ARG A 1 214 ? 11.773 -14.811 2.255 1.00 85.38 214 ARG A N 1
ATOM 1676 C CA . ARG A 1 214 ? 11.307 -14.467 3.599 1.00 85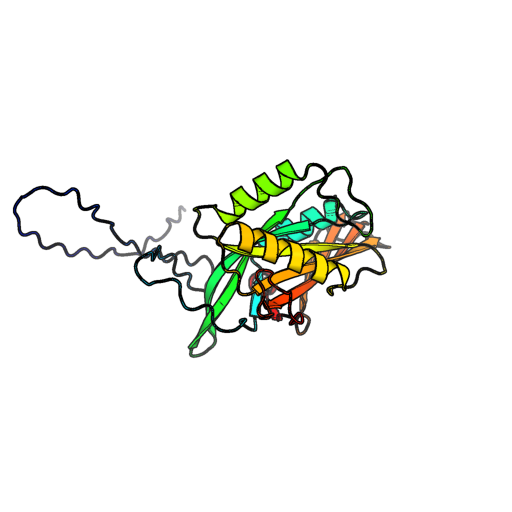.38 214 ARG A CA 1
ATOM 1677 C C . ARG A 1 214 ? 12.405 -13.795 4.394 1.00 85.38 214 ARG A C 1
ATOM 1679 O O . ARG A 1 214 ? 13.511 -14.314 4.502 1.00 85.38 214 ARG A O 1
ATOM 1686 N N . HIS A 1 215 ? 12.047 -12.683 5.017 1.00 85.88 215 HIS A N 1
ATOM 1687 C CA . HIS A 1 215 ? 12.828 -12.064 6.074 1.00 85.88 215 HIS A CA 1
ATOM 1688 C C . HIS A 1 215 ? 12.056 -12.186 7.393 1.00 85.88 215 HIS A C 1
ATOM 1690 O O . HIS A 1 215 ? 10.902 -12.613 7.420 1.00 85.88 215 HIS A O 1
ATOM 1696 N N . ARG A 1 216 ? 12.683 -11.825 8.519 1.00 83.94 216 ARG A N 1
ATOM 1697 C CA . ARG A 1 216 ? 12.079 -12.008 9.852 1.00 83.94 216 ARG A CA 1
ATOM 1698 C C . ARG A 1 216 ? 10.702 -11.338 9.988 1.00 83.94 216 ARG A C 1
ATOM 1700 O O . ARG A 1 216 ? 9.801 -11.941 10.569 1.00 83.94 216 ARG A O 1
ATOM 1707 N N . ARG A 1 217 ? 10.565 -10.107 9.481 1.00 88.25 217 ARG A N 1
ATOM 1708 C CA . ARG A 1 217 ? 9.319 -9.313 9.494 1.00 88.25 217 ARG A CA 1
ATOM 1709 C C . ARG A 1 217 ? 8.872 -8.822 8.112 1.00 88.25 217 ARG A C 1
ATOM 1711 O O . ARG A 1 217 ? 7.730 -8.415 7.966 1.00 88.25 217 ARG A O 1
ATOM 1718 N N . LYS A 1 218 ? 9.735 -8.933 7.100 1.00 93.62 218 LYS A N 1
ATOM 1719 C CA . LYS A 1 218 ? 9.532 -8.410 5.742 1.00 93.62 218 LYS A CA 1
ATOM 1720 C C . LYS A 1 218 ? 9.382 -9.536 4.723 1.00 93.62 218 LYS A C 1
ATOM 1722 O O . LYS A 1 218 ? 9.795 -10.674 4.976 1.00 93.62 218 LYS A O 1
ATOM 1727 N N . LEU A 1 219 ? 8.852 -9.204 3.551 1.00 93.44 219 LEU A N 1
ATOM 1728 C CA . LEU A 1 219 ? 8.744 -10.127 2.420 1.00 93.44 219 LEU A CA 1
ATOM 1729 C C . LEU A 1 219 ? 9.501 -9.567 1.224 1.00 93.44 219 LEU A C 1
ATOM 1731 O O . LEU A 1 219 ? 9.299 -8.421 0.847 1.00 93.44 219 LEU A O 1
ATOM 1735 N N . GLY A 1 220 ? 10.382 -10.374 0.648 1.00 94.31 220 GLY A N 1
ATOM 1736 C CA . GLY A 1 220 ? 11.089 -10.062 -0.584 1.00 94.31 220 GLY A CA 1
ATOM 1737 C C . GLY A 1 220 ? 10.440 -10.766 -1.772 1.00 94.31 220 GLY A C 1
ATOM 1738 O O . GLY A 1 220 ? 9.963 -11.895 -1.644 1.00 94.31 220 GLY A O 1
ATOM 1739 N N . ALA A 1 221 ? 10.470 -10.132 -2.935 1.00 94.88 221 ALA A N 1
ATOM 1740 C CA . ALA A 1 221 ? 10.120 -10.749 -4.204 1.00 94.88 221 ALA A CA 1
ATOM 1741 C C . ALA A 1 221 ? 11.071 -10.276 -5.305 1.00 94.88 221 ALA A C 1
ATOM 1743 O O . ALA A 1 221 ? 11.538 -9.141 -5.287 1.00 94.88 221 ALA A O 1
ATOM 1744 N N . THR A 1 222 ? 11.343 -11.139 -6.274 1.00 94.50 222 THR A N 1
ATOM 1745 C CA . THR A 1 222 ? 11.985 -10.761 -7.533 1.00 94.50 222 THR A CA 1
ATOM 1746 C C . THR A 1 222 ? 11.046 -11.128 -8.662 1.00 94.50 222 THR A C 1
ATOM 1748 O O . THR A 1 222 ? 10.658 -12.289 -8.787 1.00 94.50 222 THR A O 1
ATOM 1751 N N . ILE A 1 223 ? 10.693 -10.133 -9.468 1.00 94.50 223 ILE A N 1
ATOM 1752 C CA . ILE A 1 223 ? 9.750 -10.253 -10.576 1.00 94.50 223 ILE A CA 1
ATOM 1753 C C . ILE A 1 223 ? 10.508 -9.941 -11.864 1.00 94.50 223 ILE A C 1
ATOM 1755 O O . ILE A 1 223 ? 10.794 -8.778 -12.150 1.00 94.50 223 ILE A O 1
ATOM 1759 N N . ALA A 1 224 ? 10.850 -10.971 -12.637 1.00 93.81 224 ALA A N 1
ATOM 1760 C CA . ALA A 1 224 ? 11.356 -10.787 -13.993 1.00 93.81 224 ALA A CA 1
ATOM 1761 C C . ALA A 1 224 ? 10.165 -10.578 -14.935 1.00 93.81 224 ALA A C 1
ATOM 1763 O O . ALA A 1 224 ? 9.268 -11.418 -14.984 1.00 93.81 224 ALA A O 1
ATOM 1764 N N . ILE A 1 225 ? 10.145 -9.461 -15.667 1.00 92.75 225 ILE A N 1
ATOM 1765 C CA . ILE A 1 225 ? 9.058 -9.130 -16.609 1.00 92.75 225 ILE A CA 1
ATOM 1766 C C . ILE A 1 225 ? 9.471 -9.319 -18.071 1.00 92.75 225 ILE A C 1
ATOM 1768 O O . ILE A 1 225 ? 8.620 -9.466 -18.945 1.00 92.75 225 ILE A O 1
ATOM 1772 N N . ARG A 1 226 ? 10.781 -9.303 -18.342 1.00 92.06 226 ARG A N 1
ATOM 1773 C CA . ARG A 1 226 ? 11.409 -9.617 -19.633 1.00 92.06 226 ARG A CA 1
ATOM 1774 C C . ARG A 1 226 ? 12.771 -10.264 -19.362 1.00 92.06 226 ARG A C 1
ATOM 1776 O O . ARG A 1 226 ? 13.317 -10.042 -18.281 1.00 92.06 226 ARG A O 1
ATOM 1783 N N . PRO A 1 227 ? 13.383 -10.973 -20.325 1.00 91.56 227 PRO A N 1
ATOM 1784 C CA . PRO A 1 227 ? 14.609 -11.718 -20.045 1.00 91.56 227 PRO A CA 1
ATOM 1785 C C . PRO A 1 227 ? 15.788 -10.883 -19.522 1.00 91.56 227 PRO A C 1
ATOM 1787 O O . PRO A 1 2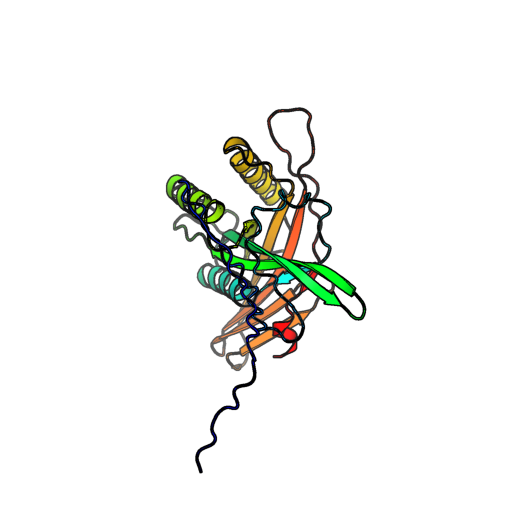27 ? 16.637 -11.408 -18.812 1.00 91.56 227 PRO A O 1
ATOM 1790 N N . GLN A 1 228 ? 15.839 -9.583 -19.829 1.00 94.75 228 GLN A N 1
ATOM 1791 C CA . GLN A 1 228 ? 16.889 -8.665 -19.365 1.00 94.75 228 GLN A CA 1
ATOM 1792 C C . GLN A 1 228 ? 16.411 -7.654 -18.311 1.00 94.75 228 GLN A C 1
ATOM 1794 O O . GLN A 1 228 ? 17.219 -6.856 -17.839 1.00 94.75 228 GLN A O 1
ATO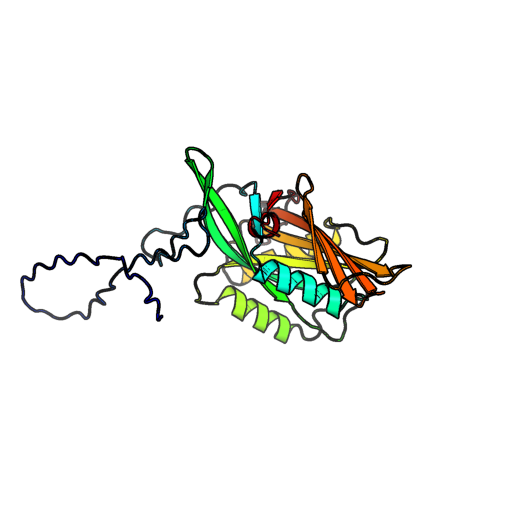M 1799 N N . LEU A 1 229 ? 15.132 -7.679 -17.915 1.00 94.00 229 LEU A N 1
ATOM 1800 C CA . LEU A 1 229 ? 14.533 -6.673 -17.035 1.00 94.00 229 LEU A CA 1
ATOM 1801 C C . LEU A 1 229 ? 13.631 -7.302 -15.970 1.00 94.00 229 LEU A C 1
ATOM 1803 O O . LEU A 1 229 ? 12.689 -8.039 -16.270 1.00 94.00 229 LEU A O 1
ATOM 1807 N N . GLY A 1 230 ? 13.873 -6.928 -14.720 1.00 94.94 230 GLY A N 1
ATOM 1808 C CA . GLY A 1 230 ? 13.024 -7.285 -13.595 1.00 94.94 230 GLY A CA 1
ATOM 1809 C C . GLY A 1 230 ? 13.066 -6.249 -12.484 1.00 94.94 230 GLY A C 1
ATOM 1810 O O . GLY A 1 230 ? 13.678 -5.188 -12.618 1.00 94.94 230 GLY A O 1
ATOM 1811 N N . TYR A 1 231 ? 12.421 -6.584 -11.375 1.00 95.31 231 TYR A N 1
ATOM 1812 C CA . TYR A 1 231 ? 12.334 -5.745 -10.189 1.00 95.31 231 TYR A CA 1
ATOM 1813 C C . TYR A 1 231 ? 12.565 -6.582 -8.940 1.00 95.31 231 TYR A C 1
ATOM 1815 O O . TYR A 1 231 ? 11.991 -7.661 -8.792 1.00 95.31 231 TYR A O 1
ATOM 1823 N N . ASP A 1 232 ? 13.397 -6.068 -8.042 1.00 95.25 232 ASP A N 1
ATOM 1824 C CA . ASP A 1 232 ? 13.502 -6.552 -6.674 1.00 95.25 232 ASP A CA 1
ATOM 1825 C C . ASP A 1 232 ? 12.561 -5.705 -5.804 1.00 95.25 232 ASP A C 1
ATOM 1827 O O . ASP A 1 232 ? 12.653 -4.477 -5.790 1.00 95.25 232 ASP A O 1
ATOM 1831 N N . ILE A 1 233 ? 11.643 -6.366 -5.102 1.00 96.06 233 ILE A N 1
ATOM 1832 C CA . ILE A 1 233 ? 10.636 -5.762 -4.229 1.00 96.06 233 ILE A CA 1
ATOM 1833 C C . ILE A 1 233 ? 10.886 -6.228 -2.798 1.00 96.06 233 ILE A C 1
ATOM 1835 O O . ILE A 1 233 ? 11.099 -7.416 -2.554 1.00 96.06 233 ILE A O 1
ATOM 1839 N N . THR A 1 234 ? 10.819 -5.307 -1.840 1.00 96.69 234 THR A N 1
ATOM 1840 C CA . THR A 1 234 ? 10.749 -5.615 -0.410 1.00 96.69 234 THR A CA 1
ATOM 1841 C C . THR A 1 234 ? 9.534 -4.933 0.202 1.00 96.69 234 THR A C 1
ATOM 1843 O O . THR A 1 234 ? 9.417 -3.713 0.166 1.00 96.69 234 THR A O 1
ATOM 1846 N N . LEU A 1 235 ? 8.651 -5.729 0.795 1.00 96.88 235 LEU A N 1
ATOM 1847 C CA . LEU A 1 235 ? 7.481 -5.281 1.534 1.00 96.88 235 LEU A CA 1
ATOM 1848 C C . LEU A 1 235 ? 7.788 -5.224 3.028 1.00 96.88 235 LEU A C 1
ATOM 1850 O O . LEU A 1 235 ? 8.276 -6.205 3.604 1.00 96.88 235 LEU A O 1
ATOM 1854 N N . ALA A 1 236 ? 7.442 -4.105 3.653 1.00 96.94 236 ALA A N 1
ATOM 1855 C CA . ALA A 1 236 ? 7.385 -3.941 5.102 1.00 96.94 236 ALA A CA 1
ATOM 1856 C C . ALA A 1 236 ? 6.011 -3.399 5.503 1.00 96.94 236 ALA A C 1
ATOM 1858 O O . ALA A 1 236 ? 5.382 -2.694 4.721 1.00 96.94 236 ALA A O 1
ATOM 1859 N N . GLY A 1 237 ? 5.541 -3.754 6.697 1.00 96.75 237 GLY A N 1
ATOM 1860 C CA . GLY A 1 237 ? 4.261 -3.287 7.221 1.00 96.75 237 GLY A CA 1
ATOM 1861 C C . GLY A 1 237 ? 4.408 -2.646 8.585 1.00 96.75 237 GLY A C 1
ATOM 1862 O O . GLY A 1 237 ? 5.250 -3.081 9.371 1.00 96.75 237 GLY A O 1
ATOM 1863 N N . TYR A 1 238 ? 3.576 -1.649 8.860 1.00 96.56 238 TYR A N 1
ATOM 1864 C CA . TYR A 1 238 ? 3.619 -0.848 10.076 1.00 96.56 238 TYR A CA 1
ATOM 1865 C C . TYR A 1 238 ? 2.206 -0.601 10.597 1.00 96.56 238 TYR A C 1
ATOM 1867 O O . TYR A 1 238 ? 1.360 -0.099 9.863 1.00 96.56 238 TYR A O 1
ATOM 1875 N N . TRP A 1 239 ? 1.953 -0.938 11.860 1.00 95.44 239 TRP A N 1
ATOM 1876 C CA . TRP A 1 239 ? 0.790 -0.423 12.576 1.00 95.44 239 TRP A CA 1
ATOM 1877 C C . TRP A 1 239 ? 1.162 0.926 13.179 1.00 95.44 239 TRP A C 1
ATOM 1879 O O . TRP A 1 239 ? 2.128 1.021 13.931 1.00 95.44 239 TRP A O 1
ATOM 1889 N N . VAL A 1 240 ? 0.400 1.960 12.850 1.00 95.62 240 VAL A N 1
ATOM 1890 C CA . VAL A 1 240 ? 0.538 3.296 13.428 1.00 95.62 240 VAL A CA 1
ATOM 1891 C C . VAL A 1 240 ? -0.637 3.496 14.384 1.00 95.62 240 VAL A C 1
ATOM 1893 O O . VAL A 1 240 ? -1.763 3.683 13.915 1.00 95.62 240 VAL A O 1
ATOM 1896 N N . PRO A 1 241 ? -0.438 3.349 15.706 1.00 94.50 241 PRO A N 1
ATOM 1897 C CA . PRO A 1 241 ? -1.515 3.518 16.675 1.00 94.50 241 PRO A CA 1
ATOM 1898 C C . PRO A 1 241 ? -1.935 4.987 16.758 1.00 94.50 241 PRO A C 1
ATOM 1900 O O . PRO A 1 241 ? -1.140 5.878 16.479 1.00 94.50 241 PRO A O 1
ATOM 1903 N N . VAL A 1 242 ? -3.174 5.244 17.169 1.00 93.00 242 VAL A N 1
ATOM 1904 C CA . VAL A 1 242 ? -3.603 6.599 17.533 1.00 93.00 242 VAL A CA 1
ATOM 1905 C C . VAL A 1 242 ? -3.211 6.882 18.979 1.00 93.00 242 VAL A C 1
ATOM 1907 O O . VAL A 1 242 ? -3.566 6.120 19.881 1.00 93.00 242 VAL A O 1
ATOM 1910 N N . GLU A 1 243 ? -2.502 7.985 19.205 1.00 89.50 243 GLU A N 1
ATOM 1911 C CA . GLU A 1 243 ? -2.146 8.453 20.543 1.00 89.50 243 GLU A CA 1
ATOM 1912 C C . GLU A 1 243 ? -3.166 9.484 21.059 1.00 89.50 243 GLU A C 1
ATOM 1914 O O . GLU A 1 243 ? -3.518 10.426 20.341 1.00 89.50 243 GLU A O 1
ATOM 1919 N N . PRO A 1 244 ? -3.656 9.342 22.308 1.00 76.00 244 PRO A N 1
ATOM 1920 C CA . PRO A 1 244 ? -4.493 10.359 22.930 1.00 76.00 244 PRO A CA 1
ATOM 1921 C C . PRO A 1 244 ? -3.690 11.638 23.190 1.00 76.00 244 PRO A C 1
ATOM 1923 O O . PRO A 1 244 ? -2.650 11.595 23.841 1.00 76.00 244 PRO A O 1
ATOM 1926 N N . ASN A 1 245 ? -4.215 12.788 22.773 1.00 76.75 245 ASN A N 1
ATOM 1927 C CA . ASN A 1 245 ? -3.608 14.104 23.027 1.00 76.75 245 ASN A CA 1
ATOM 1928 C C . ASN A 1 245 ? -4.490 15.050 23.859 1.00 76.75 245 ASN A C 1
ATOM 1930 O O . ASN A 1 245 ? -4.123 16.203 24.068 1.00 76.75 245 ASN A O 1
ATOM 1934 N N . GLY A 1 246 ? -5.670 14.598 24.298 1.00 66.06 246 GLY A N 1
ATOM 1935 C CA . GLY A 1 246 ? -6.636 15.430 25.025 1.00 66.06 246 GLY A CA 1
ATOM 1936 C C . GLY A 1 246 ? -7.304 16.534 24.188 1.00 66.06 246 GLY A C 1
ATOM 1937 O O . GLY A 1 246 ? -8.028 17.351 24.755 1.00 66.06 246 GLY A O 1
ATOM 1938 N N . GLY A 1 247 ? -7.076 16.567 22.871 1.00 75.38 247 GLY A N 1
ATOM 1939 C CA . GLY A 1 247 ? -7.680 17.496 21.915 1.00 75.38 247 GLY A CA 1
ATOM 1940 C C . GLY A 1 247 ? -8.704 16.824 20.994 1.00 75.38 247 GLY A C 1
ATOM 1941 O O . GLY A 1 247 ? -9.034 15.652 21.149 1.00 75.38 247 GLY A O 1
ATOM 1942 N N . SER A 1 248 ? -9.224 17.583 20.024 1.00 81.00 248 SER A N 1
ATOM 1943 C CA . SER A 1 248 ? -10.150 17.087 18.987 1.00 81.00 248 SER A CA 1
ATOM 1944 C C . SER A 1 248 ? -9.449 16.537 17.738 1.00 81.00 248 SER A C 1
ATOM 1946 O O . SER A 1 248 ? -10.113 16.071 16.814 1.00 81.00 248 SER A O 1
ATOM 1948 N N . THR A 1 249 ? -8.120 16.623 17.679 1.00 87.94 249 THR A N 1
ATOM 1949 C CA . THR A 1 249 ? -7.291 16.054 16.612 1.00 87.94 249 THR A CA 1
ATOM 1950 C C . THR A 1 249 ? -6.654 14.761 17.091 1.00 87.94 249 THR A C 1
ATOM 1952 O O . THR A 1 249 ? -6.239 14.665 18.240 1.00 87.94 249 THR A O 1
ATOM 1955 N N . LEU A 1 250 ? -6.549 13.771 16.214 1.00 90.69 250 LEU A N 1
ATOM 1956 C CA . LEU A 1 250 ? -5.820 12.539 16.497 1.00 90.69 250 LEU A CA 1
ATOM 1957 C C . LEU A 1 250 ? -4.327 12.748 16.227 1.00 90.69 250 LEU A C 1
ATOM 1959 O O . LEU A 1 250 ? -3.982 13.504 15.320 1.00 90.69 250 LEU A O 1
ATOM 1963 N N . HIS A 1 251 ? -3.461 12.052 16.966 1.00 94.12 251 HIS A N 1
ATOM 1964 C CA . HIS A 1 251 ? -2.037 11.973 16.636 1.00 94.12 251 HIS A CA 1
ATOM 1965 C C . HIS A 1 251 ? -1.629 10.573 16.227 1.00 94.12 251 HIS A C 1
ATOM 1967 O O . HIS A 1 251 ? -2.084 9.583 16.812 1.00 94.12 251 HIS A O 1
ATOM 1973 N N . ALA A 1 252 ? -0.742 10.506 15.239 1.00 94.00 252 ALA A N 1
ATOM 1974 C CA . ALA A 1 252 ? -0.081 9.268 14.877 1.00 94.00 252 ALA A CA 1
ATOM 1975 C C . ALA A 1 252 ? 0.993 8.944 15.923 1.00 94.00 252 ALA A C 1
ATOM 1977 O O . ALA A 1 252 ? 1.948 9.694 16.122 1.00 94.00 252 ALA A O 1
ATOM 1978 N N . GLY A 1 253 ? 0.834 7.810 16.593 1.00 93.44 253 GLY A N 1
ATOM 1979 C CA . GLY A 1 253 ? 1.826 7.293 17.517 1.00 93.44 253 GLY A CA 1
ATOM 1980 C C . GLY A 1 253 ? 3.018 6.658 16.818 1.00 93.44 253 GLY A C 1
ATOM 1981 O O . GLY A 1 253 ? 3.123 6.608 15.589 1.00 93.44 253 GLY A O 1
ATOM 1982 N N . ARG A 1 254 ? 3.937 6.118 17.621 1.00 93.88 254 ARG A N 1
ATOM 1983 C CA . ARG A 1 254 ? 5.141 5.465 17.090 1.00 93.88 254 ARG A CA 1
ATOM 1984 C C . ARG A 1 254 ? 4.779 4.260 16.198 1.00 93.88 254 ARG A C 1
ATOM 1986 O O . ARG A 1 254 ? 4.162 3.322 16.698 1.00 93.88 254 ARG A O 1
ATOM 1993 N N . PRO A 1 255 ? 5.250 4.201 14.935 1.00 95.12 255 PRO A N 1
ATOM 1994 C CA . PRO A 1 255 ? 5.006 3.045 14.081 1.00 95.12 255 PRO A CA 1
ATOM 1995 C C . PRO A 1 255 ? 5.625 1.752 14.622 1.00 95.12 255 PRO A C 1
ATOM 1997 O O . PRO A 1 255 ? 6.807 1.702 14.983 1.00 95.12 255 PRO A O 1
ATOM 2000 N N . GLU A 1 256 ? 4.843 0.679 14.595 1.00 94.31 256 GLU A N 1
ATOM 2001 C CA . GLU A 1 256 ? 5.228 -0.659 15.034 1.00 94.31 256 GLU A CA 1
ATOM 2002 C C . GLU A 1 256 ? 5.337 -1.604 13.834 1.00 94.31 256 GLU A C 1
ATOM 2004 O O . GLU A 1 256 ? 4.354 -1.889 13.152 1.00 94.31 256 GLU A O 1
ATOM 2009 N N . GLU A 1 257 ? 6.542 -2.115 13.557 1.00 94.12 257 GLU A N 1
ATOM 2010 C CA . GLU A 1 257 ? 6.754 -3.019 12.420 1.00 94.12 257 GLU A CA 1
ATOM 2011 C C . GLU A 1 257 ? 6.017 -4.353 12.620 1.00 94.12 257 GLU A C 1
ATOM 2013 O O . GLU A 1 257 ? 6.286 -5.099 13.568 1.00 94.12 257 GLU A O 1
ATOM 2018 N N . VAL A 1 258 ? 5.161 -4.691 11.662 1.00 91.88 258 VAL A N 1
ATOM 2019 C CA . VAL A 1 258 ? 4.335 -5.899 11.645 1.00 91.88 258 VAL A CA 1
ATOM 2020 C C . VAL A 1 258 ? 5.085 -7.039 10.977 1.00 91.88 258 VAL A C 1
ATOM 2022 O O . VAL A 1 258 ? 5.792 -6.855 9.985 1.00 91.88 258 VAL A O 1
ATOM 2025 N N . LYS A 1 259 ? 4.903 -8.265 11.472 1.00 91.44 259 LYS A N 1
ATOM 2026 C CA . LYS A 1 259 ? 5.399 -9.445 10.767 1.00 91.44 259 LYS A CA 1
ATOM 2027 C C . LYS A 1 259 ? 4.512 -9.738 9.562 1.00 91.44 259 LYS A C 1
ATOM 2029 O O . LYS A 1 259 ? 3.339 -10.069 9.709 1.00 91.44 259 LYS A O 1
ATOM 2034 N N . LEU A 1 260 ? 5.090 -9.714 8.371 1.00 92.44 260 LEU A N 1
ATOM 2035 C CA . LEU A 1 260 ? 4.376 -10.084 7.155 1.00 92.44 260 LEU A CA 1
ATOM 2036 C C . LEU A 1 260 ? 4.450 -11.591 6.873 1.00 92.44 260 LEU A C 1
ATOM 2038 O O . LEU A 1 260 ? 5.476 -12.240 7.100 1.00 92.44 260 LEU A O 1
ATOM 2042 N N . ALA A 1 261 ? 3.370 -12.153 6.330 1.00 89.00 261 ALA A N 1
ATOM 2043 C CA . ALA A 1 261 ? 3.348 -13.518 5.816 1.00 89.00 261 ALA A CA 1
ATOM 2044 C C . ALA A 1 261 ? 2.566 -13.634 4.500 1.00 89.00 261 ALA A C 1
ATOM 2046 O O . ALA A 1 261 ? 1.479 -13.085 4.350 1.00 89.00 261 ALA A O 1
ATOM 2047 N N . MET A 1 262 ? 3.097 -14.439 3.577 1.00 87.44 262 MET A N 1
ATOM 2048 C CA . MET A 1 262 ? 2.455 -14.837 2.318 1.00 87.44 262 MET A CA 1
ATOM 2049 C C . MET A 1 262 ? 2.395 -16.369 2.247 1.00 87.44 262 MET A C 1
ATOM 2051 O O . MET A 1 262 ? 3.295 -16.991 1.685 1.00 87.44 262 MET A O 1
ATOM 2055 N N . PRO A 1 263 ? 1.382 -17.018 2.854 1.00 83.12 263 PRO A N 1
ATOM 2056 C CA . PRO A 1 263 ? 1.305 -18.482 2.923 1.00 83.12 263 PRO A CA 1
ATOM 2057 C C . PRO A 1 263 ? 1.240 -19.163 1.552 1.00 83.12 263 PRO A C 1
ATOM 2059 O O . PRO A 1 263 ? 1.647 -20.308 1.400 1.00 83.12 263 PRO A O 1
ATOM 2062 N N . TRP A 1 264 ? 0.717 -18.464 0.548 1.00 81.44 264 TRP A N 1
ATOM 2063 C CA . TRP A 1 264 ? 0.606 -18.980 -0.809 1.00 81.44 264 TRP A CA 1
ATOM 2064 C C . TRP A 1 264 ? 1.924 -18.957 -1.587 1.00 81.44 264 TRP A C 1
ATOM 2066 O O . TRP A 1 264 ? 2.042 -19.713 -2.544 1.00 81.44 264 TRP A O 1
ATOM 2076 N N . ALA A 1 265 ? 2.881 -18.114 -1.193 1.00 78.44 265 ALA A N 1
ATOM 2077 C CA . ALA A 1 265 ? 4.191 -18.030 -1.830 1.00 78.44 265 ALA A CA 1
ATOM 2078 C C . ALA A 1 265 ? 5.120 -19.176 -1.401 1.00 78.44 265 ALA A C 1
ATOM 2080 O O . ALA A 1 265 ? 6.050 -19.494 -2.122 1.00 78.44 265 ALA A O 1
ATOM 2081 N N . ASP A 1 266 ? 4.837 -19.840 -0.273 1.00 68.00 266 ASP A N 1
ATOM 2082 C CA . ASP A 1 266 ? 5.582 -21.032 0.179 1.00 68.00 266 ASP A CA 1
ATOM 2083 C C . ASP A 1 266 ? 5.339 -22.270 -0.687 1.00 68.00 266 ASP A C 1
ATOM 2085 O O . ASP A 1 266 ? 5.966 -23.305 -0.479 1.00 68.00 266 ASP A O 1
ATOM 2089 N N . ARG A 1 267 ? 4.346 -22.201 -1.575 1.00 60.50 267 ARG A N 1
ATOM 2090 C CA . ARG A 1 267 ? 3.910 -23.313 -2.423 1.00 60.50 267 ARG A CA 1
ATOM 2091 C C . ARG A 1 267 ? 4.404 -23.173 -3.868 1.00 60.50 267 ARG A C 1
ATOM 2093 O O . ARG A 1 267 ? 4.010 -23.990 -4.694 1.00 60.50 267 ARG A O 1
ATOM 2100 N N . LEU A 1 268 ? 5.169 -22.118 -4.158 1.00 55.28 268 LEU A N 1
ATOM 2101 C CA . LEU A 1 268 ? 5.771 -21.802 -5.455 1.00 55.28 268 LEU A CA 1
ATOM 2102 C C . LEU A 1 268 ? 7.263 -22.127 -5.407 1.00 55.28 268 LEU A C 1
ATOM 2104 O O . LEU A 1 268 ? 7.760 -22.655 -6.421 1.00 55.28 268 LEU A O 1
#

Sequence (268 aa):
MESRPTRTGRAGWTTSLGGRPSGEFEPRFQVGVYEASDFGDVTFLYAQLRAFGPPLAGVPMDTLIIDRTCFLGMATSAIEAYNRETNGFLLGSRGSRKVRQGRRDVTVARAAYPIQTEERKPNYVAHGNSMAFDRARSTVSNLYVGLELLGGFHSHTGRDGAPSLSHSDVDYIEGELNHLHRQGEDPRSWLELVVAIRQRTYAQPHDVAWSFRRHRRKLGATIAIRPQLGYDITLAGYWVPVEPNGGSTLHAGRPEEVKLAMPWADRL